Protein AF-A0A1J4X2V0-F1 (afdb_monomer_lite)

Sequence (328 aa):
MLAARTLMEQGVEVIGLSFKSYFFSTAKAKKAAEQLSIDLMEVDFSDEHLKMVKNPAHGYGKNMNPCIDCHAMMLKKAKEIMNNPPSPLCQGGSYDFVATGEVLGERPMSQNLEALKLVEKIAGLKGKLIRPLSAKLLDETDAEKSGKVNRDRLLDISGRSRARQLELVKKYGIKEYSSPAGGCLLTDPAFSEKLLKILEYWPRCQGNDIELLKNGRVFWLKNKKGEYILLVVGRDKKDNQNLEGLARSGDLMIELAEENGPTCLIRGMINHESRIMELEIPKELKMSELKLGDEKSHEEIINLALILTGYYAAKARGKKMKFNLLIK

Foldseek 3Di:
DLQQVLQVVVVDADAAEEEDELFFDCPVVVVVCVLVVHHYDYYYPHQVVVVCLLPPPVAADAQSHNPLSVLLVSLLVVVVCQQAPDPPNDPPRHHQAAEDCAAAAQDPPQRDPVNVVSSCVSSVRALRYANQAQRLVDDHHPCCVVVVGPNVSGHRGHHNDCVVVVVSCVVVVPDDDDDPPDGTLSNPNVLSVVVVVCCVQPVPDGSLNSQLSVFADWAWAAAPVRHIKIKGWGLDPVSQVSLVVSDDAQKKWKAFPPDHWIIMIIPDHRDDDWDKDKDFAALDDDPVVLVRHDHDHPVNVVNVNVNVGQVSVNVRHRHITMMTIDGD

Secondary str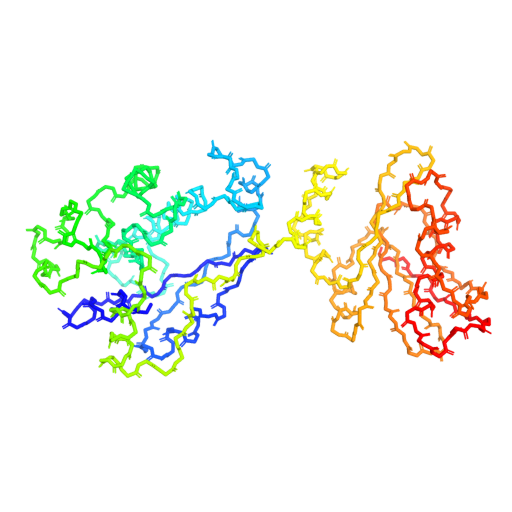ucture (DSSP, 8-state):
-HHHHHHHTTT----EEEEEBTTB-SHHHHHHHHHHT--EEEEE-HHHHHHHHHS-TT--SSTT--HHHHHHHHHHHHHHHHHSPPTTS-TTSS-S-EE----BTSSTTTSSHHHHHHHHHHHT-TTTEE-TTTGGGSPPPHHHHTTSS-GGGS---BSS--HHHHHHHHHTT-S----SS---GGG-HHHHHHHHHHHHH-TT--HHHHHHTTSSEEEEEEETTS-EEEEEE-SSHHHHHHHHHH--TT-EEEEESSS----EEEES------EEEEEEPPSS--GGGG-TTSEE-HHHHHHHHHHHHHHHSGGGTTSEEEEEEEE-

pLDDT: mean 94.01, std 6.5, range [55.44, 98.56]

Radius of gyration: 24.84 Å; chains: 1; bounding box: 56×38×67 Å

Structure (mmCIF, N/CA/C/O backbone):
data_AF-A0A1J4X2V0-F1
#
_entry.id   AF-A0A1J4X2V0-F1
#
loop_
_atom_site.group_PDB
_atom_site.id
_atom_site.type_symbol
_atom_site.label_atom_id
_atom_site.label_alt_id
_atom_site.label_comp_id
_atom_site.label_asym_id
_atom_site.label_entity_id
_atom_site.label_seq_id
_atom_site.pdbx_PDB_ins_code
_atom_site.Cartn_x
_atom_site.Cartn_y
_atom_site.Cartn_z
_atom_site.occupancy
_atom_site.B_iso_or_equiv
_atom_site.auth_seq_id
_atom_site.auth_comp_id
_atom_site.auth_asym_id
_atom_site.auth_atom_id
_atom_site.pdbx_PDB_model_num
ATOM 1 N N . MET A 1 1 ? -14.669 -3.677 10.504 1.00 91.19 1 MET A N 1
ATOM 2 C CA . MET A 1 1 ? -15.940 -4.434 10.564 1.00 91.19 1 MET A CA 1
ATOM 3 C C . MET A 1 1 ? -16.329 -4.861 11.967 1.00 91.19 1 MET A C 1
ATOM 5 O O . MET A 1 1 ? -17.318 -4.343 12.451 1.00 91.19 1 MET A O 1
ATOM 9 N N . LEU A 1 2 ? -15.585 -5.756 12.636 1.00 96.25 2 LEU A N 1
ATOM 10 C CA . LEU A 1 2 ? -15.987 -6.253 13.965 1.00 96.25 2 LEU A CA 1
ATOM 11 C C . LEU A 1 2 ? -16.144 -5.127 14.994 1.00 96.25 2 LEU A C 1
ATOM 13 O O . LEU A 1 2 ? -17.177 -5.049 15.639 1.00 96.25 2 LEU A O 1
ATOM 17 N N . ALA A 1 3 ? -15.173 -4.211 15.068 1.00 97.25 3 ALA A N 1
ATOM 18 C CA . ALA A 1 3 ? -15.268 -3.032 15.931 1.00 97.25 3 ALA A CA 1
ATOM 19 C C . ALA A 1 3 ? -16.495 -2.158 15.614 1.00 97.25 3 ALA A C 1
ATOM 21 O O . ALA A 1 3 ? -17.207 -1.767 16.530 1.00 97.25 3 ALA A O 1
ATOM 22 N N . ALA A 1 4 ? -16.775 -1.918 14.327 1.00 97.25 4 ALA A N 1
ATOM 23 C CA . ALA A 1 4 ? -17.959 -1.175 13.895 1.00 97.25 4 ALA A CA 1
ATOM 24 C C . ALA A 1 4 ? -19.252 -1.872 14.346 1.00 97.25 4 ALA A C 1
ATOM 26 O O . ALA A 1 4 ? -20.073 -1.244 14.996 1.00 97.25 4 ALA A O 1
ATOM 27 N N . ARG A 1 5 ? -19.399 -3.186 14.112 1.00 97.25 5 ARG A N 1
ATOM 28 C CA . ARG A 1 5 ? -20.569 -3.953 14.581 1.00 97.25 5 ARG A CA 1
ATOM 29 C C . ARG A 1 5 ? -20.729 -3.914 16.098 1.00 97.25 5 ARG A C 1
ATOM 31 O O . ARG A 1 5 ? -21.841 -3.713 16.564 1.00 97.25 5 ARG A O 1
ATOM 38 N N . THR A 1 6 ? -19.640 -4.059 16.854 1.00 97.81 6 THR A N 1
ATOM 39 C CA . THR A 1 6 ? -19.667 -3.973 18.323 1.00 97.81 6 THR A CA 1
ATOM 40 C C . THR A 1 6 ? -20.169 -2.611 18.819 1.00 97.81 6 THR A C 1
ATOM 42 O O . THR A 1 6 ? -20.833 -2.556 19.850 1.00 97.81 6 THR A O 1
ATOM 45 N N . LEU A 1 7 ? -19.881 -1.522 18.100 1.00 98.31 7 LEU A N 1
ATOM 46 C CA . LEU A 1 7 ? -20.408 -0.188 18.409 1.00 98.31 7 LEU A CA 1
ATOM 47 C C . LEU A 1 7 ? -21.868 -0.034 17.955 1.00 98.31 7 LEU A C 1
ATOM 49 O O . LEU A 1 7 ? -22.711 0.380 18.746 1.00 98.31 7 LEU A O 1
ATOM 53 N N . MET A 1 8 ? -22.193 -0.444 16.726 1.00 97.62 8 MET A N 1
ATOM 54 C CA . MET A 1 8 ? -23.550 -0.363 16.165 1.00 97.62 8 MET A CA 1
ATOM 55 C C . MET A 1 8 ? -24.579 -1.151 16.986 1.00 97.62 8 MET A C 1
ATOM 57 O O . MET A 1 8 ? -25.710 -0.703 17.134 1.00 97.62 8 MET A O 1
ATOM 61 N N . GLU A 1 9 ? -24.207 -2.299 17.572 1.00 96.44 9 GLU A N 1
ATOM 62 C CA . GLU A 1 9 ? -25.094 -3.047 18.483 1.00 96.44 9 GLU A CA 1
ATOM 63 C C . GLU A 1 9 ? -25.544 -2.206 19.690 1.00 96.44 9 GLU A C 1
ATOM 65 O O . GLU A 1 9 ? -26.572 -2.503 20.300 1.00 96.44 9 GLU A O 1
ATOM 70 N N . GLN A 1 10 ? -24.787 -1.169 20.051 1.00 96.75 10 GLN A N 1
ATOM 71 C CA . GLN A 1 10 ? -25.092 -0.261 21.154 1.00 96.75 10 GLN A CA 1
ATOM 72 C C . GLN A 1 10 ? -25.870 0.987 20.721 1.00 96.75 10 GLN A C 1
ATOM 74 O O . GLN A 1 10 ? -26.138 1.835 21.562 1.00 96.75 10 GLN A O 1
ATOM 79 N N . GLY A 1 11 ? -26.247 1.094 19.442 1.00 96.25 11 GLY A N 1
ATOM 80 C CA . GLY A 1 11 ? -26.914 2.277 18.892 1.00 96.25 11 GLY A CA 1
ATOM 81 C C . GLY A 1 11 ? -25.960 3.416 18.524 1.00 96.25 11 GLY A C 1
ATOM 82 O O . GLY A 1 11 ? -26.419 4.518 18.252 1.00 96.25 11 GLY A O 1
ATOM 83 N N . VAL A 1 12 ? -24.645 3.167 18.505 1.00 96.50 12 VAL A N 1
ATOM 84 C CA . VAL A 1 12 ? -23.656 4.145 18.034 1.00 96.50 12 VAL A CA 1
ATOM 85 C C . VAL A 1 12 ? -23.737 4.248 16.513 1.00 96.50 12 VAL A C 1
ATOM 87 O O . VAL A 1 12 ? -23.606 3.241 15.812 1.00 96.50 12 VAL A O 1
ATOM 90 N N . GLU A 1 13 ? -23.899 5.467 16.008 1.00 94.38 13 GLU A N 1
ATOM 91 C CA . GLU A 1 13 ? -23.777 5.769 14.585 1.00 94.38 13 GLU A CA 1
ATOM 92 C C . GLU A 1 13 ? -22.307 5.671 14.151 1.00 94.38 13 GLU A C 1
ATOM 94 O O . GLU A 1 13 ? -21.409 6.210 14.799 1.00 94.38 13 GLU A O 1
ATOM 99 N N . VAL A 1 14 ? -22.041 4.933 13.071 1.00 95.44 14 VAL A N 1
ATOM 100 C CA . VAL A 1 14 ? -20.676 4.643 12.620 1.00 95.44 14 VAL A CA 1
ATOM 101 C C . VAL A 1 14 ? -20.523 5.007 11.156 1.00 95.44 14 VAL A C 1
ATOM 103 O O . VAL A 1 14 ? -21.210 4.453 10.305 1.00 95.44 14 VAL A O 1
ATOM 106 N N . ILE A 1 15 ? -19.524 5.839 10.871 1.00 95.44 15 ILE A N 1
ATOM 107 C CA . ILE A 1 15 ? -19.033 6.104 9.519 1.00 95.44 15 ILE A CA 1
ATOM 108 C C . ILE A 1 15 ? -17.656 5.458 9.370 1.00 95.44 15 ILE A C 1
ATOM 110 O O . ILE A 1 15 ? -16.778 5.579 10.228 1.00 95.44 15 ILE A O 1
ATOM 114 N N . GLY A 1 16 ? -17.471 4.713 8.285 1.00 96.38 16 GLY A N 1
ATOM 115 C CA . GLY A 1 16 ? -16.194 4.118 7.935 1.00 96.38 16 GLY A CA 1
ATOM 116 C C . GLY A 1 16 ? -15.199 5.182 7.483 1.00 96.38 16 GLY A C 1
ATOM 117 O O . GLY A 1 16 ? -15.532 6.062 6.700 1.00 96.38 16 GLY A O 1
ATOM 118 N N . LEU A 1 17 ? -13.947 5.055 7.913 1.00 96.81 17 LEU A N 1
ATOM 119 C CA . LEU A 1 17 ? -12.824 5.833 7.393 1.00 96.81 17 LEU A CA 1
ATOM 120 C C . LEU A 1 17 ? -11.750 4.869 6.892 1.00 96.81 17 LEU A C 1
ATOM 122 O O . LEU A 1 17 ? -11.325 3.965 7.616 1.00 96.81 17 LEU A O 1
ATOM 126 N N . SER A 1 18 ? -11.310 5.044 5.650 1.00 96.31 18 SER A N 1
ATOM 127 C CA . SER A 1 18 ? -10.249 4.237 5.056 1.00 96.31 18 SER A CA 1
ATOM 128 C C . SER A 1 18 ? -9.258 5.094 4.287 1.00 96.31 18 SER A C 1
ATOM 130 O O . SER A 1 18 ? -9.619 6.089 3.665 1.00 96.31 18 SER A O 1
ATOM 132 N N . PHE A 1 19 ? -7.995 4.681 4.318 1.00 96.69 19 PHE A N 1
ATOM 133 C CA . PHE A 1 19 ? -6.901 5.396 3.682 1.00 96.69 19 PHE A CA 1
ATOM 134 C C . PHE A 1 19 ? -6.388 4.630 2.464 1.00 96.69 19 PHE A C 1
ATOM 136 O O . PHE A 1 19 ? -6.276 3.401 2.489 1.00 96.69 19 PHE A O 1
ATOM 143 N N . LYS A 1 20 ? -6.025 5.363 1.414 1.00 96.00 20 LYS A N 1
ATOM 144 C CA . LYS A 1 20 ? -5.362 4.851 0.211 1.00 96.00 20 LYS A CA 1
ATOM 145 C C . LYS A 1 20 ? -3.943 5.399 0.146 1.00 96.00 20 LYS A C 1
ATOM 147 O O . LYS A 1 20 ? -3.759 6.601 0.283 1.00 96.00 20 LYS A O 1
ATOM 152 N N . SER A 1 21 ? -2.964 4.533 -0.110 1.00 97.06 21 SER A N 1
ATOM 153 C CA . SER A 1 21 ? -1.582 4.928 -0.407 1.00 97.06 21 SER A CA 1
ATOM 154 C C . SER A 1 21 ? -1.062 4.242 -1.673 1.00 97.06 21 SER A C 1
ATOM 156 O O . SER A 1 21 ? -1.709 3.347 -2.224 1.00 97.06 21 SER A O 1
ATOM 158 N N . TYR A 1 22 ? 0.182 4.538 -2.060 1.00 96.50 22 TYR A N 1
ATOM 159 C CA . TYR A 1 22 ? 0.913 3.731 -3.040 1.00 96.50 22 TYR A CA 1
ATOM 160 C C . TYR A 1 22 ? 1.131 2.273 -2.599 1.00 96.50 22 TYR A C 1
ATOM 162 O O . TYR A 1 22 ? 1.573 1.466 -3.405 1.00 96.50 22 TYR A O 1
ATOM 170 N N . PHE A 1 23 ? 0.838 1.879 -1.358 1.00 96.31 23 PHE A N 1
ATOM 171 C CA . PHE A 1 23 ? 1.138 0.529 -0.865 1.00 96.31 23 PHE A CA 1
ATOM 172 C C . PHE A 1 23 ? -0.095 -0.291 -0.481 1.00 96.31 23 PHE A C 1
ATOM 174 O O . PHE A 1 23 ? 0.032 -1.493 -0.250 1.00 96.31 23 PHE A O 1
ATOM 181 N N . PHE A 1 24 ? -1.276 0.325 -0.409 1.00 93.94 24 PHE A N 1
ATOM 182 C CA . PHE A 1 24 ? -2.541 -0.344 -0.098 1.00 93.94 24 PHE A CA 1
ATOM 183 C C . PHE A 1 24 ? -3.737 0.474 -0.597 1.00 93.94 24 PHE A C 1
ATOM 185 O O . PHE A 1 24 ? -3.680 1.700 -0.670 1.00 93.94 24 PHE A O 1
ATOM 192 N N . SER A 1 25 ? -4.835 -0.216 -0.914 1.00 93.44 25 SER A N 1
ATOM 193 C CA . SER A 1 25 ? -6.079 0.389 -1.395 1.00 93.44 25 SER A CA 1
ATOM 194 C C . SER A 1 25 ? -7.232 0.228 -0.405 1.00 93.44 25 SER A C 1
ATOM 196 O O . SER A 1 25 ? -7.194 -0.579 0.525 1.00 93.44 25 SER A O 1
ATOM 198 N N . THR A 1 26 ? -8.303 0.965 -0.671 1.00 94.38 26 THR A N 1
ATOM 199 C CA . THR A 1 26 ? -9.561 0.990 0.085 1.00 94.38 26 THR A CA 1
ATOM 200 C C . THR A 1 26 ? -10.559 -0.083 -0.365 1.00 94.38 26 THR A C 1
ATOM 202 O O . THR A 1 26 ? -11.639 -0.194 0.206 1.00 94.38 26 THR A O 1
ATOM 205 N N . ALA A 1 27 ? -10.224 -0.926 -1.351 1.00 92.62 27 ALA A N 1
ATOM 206 C CA . ALA A 1 27 ? -11.162 -1.891 -1.940 1.00 92.62 27 ALA A CA 1
ATOM 207 C C . ALA A 1 27 ? -11.780 -2.854 -0.906 1.00 92.62 27 ALA A C 1
ATOM 209 O O . ALA A 1 27 ? -12.972 -3.147 -0.956 1.00 92.62 27 ALA A O 1
ATOM 210 N N . LYS A 1 28 ? -10.987 -3.312 0.075 1.00 91.19 28 LYS A N 1
ATOM 211 C CA . LYS A 1 28 ? -11.494 -4.141 1.185 1.00 91.19 28 LYS A CA 1
ATOM 212 C C . LYS A 1 28 ? -12.433 -3.357 2.108 1.00 91.19 28 LYS A C 1
ATOM 214 O O . LYS A 1 28 ? -13.378 -3.931 2.637 1.00 91.19 28 LYS A O 1
ATOM 219 N N . ALA A 1 29 ? -12.176 -2.063 2.304 1.00 93.00 29 ALA A N 1
ATOM 220 C CA . ALA A 1 29 ? -13.016 -1.202 3.127 1.00 93.00 29 ALA A CA 1
ATOM 221 C C . ALA A 1 29 ? -14.364 -0.905 2.457 1.00 93.00 29 ALA A C 1
ATOM 223 O O . ALA A 1 29 ? -15.367 -0.908 3.159 1.00 93.00 29 ALA A O 1
ATOM 224 N N . LYS A 1 30 ? -14.408 -0.750 1.124 1.00 94.56 30 LYS A N 1
ATOM 225 C CA . LYS A 1 30 ? -15.660 -0.593 0.354 1.00 94.56 30 LYS A CA 1
ATOM 226 C C . LYS A 1 30 ? -16.607 -1.763 0.567 1.00 94.56 30 LYS A C 1
ATOM 228 O O . LYS A 1 30 ? -17.697 -1.583 1.094 1.00 94.56 30 LYS A O 1
ATOM 233 N N . LYS A 1 31 ? -16.121 -2.977 0.297 1.00 93.62 31 LYS A N 1
ATOM 234 C CA . LYS A 1 31 ? -16.870 -4.219 0.539 1.00 93.62 31 LYS A CA 1
ATOM 235 C C . LYS A 1 31 ? -17.354 -4.336 1.985 1.00 93.62 31 LYS A C 1
ATOM 237 O O . LYS A 1 31 ? -18.479 -4.744 2.248 1.00 93.62 31 LYS A O 1
ATOM 242 N N . ALA A 1 32 ? -16.487 -3.976 2.932 1.00 93.81 32 ALA A N 1
ATOM 243 C CA . ALA A 1 32 ? -16.821 -3.983 4.347 1.00 93.81 32 ALA A CA 1
ATOM 244 C C . ALA A 1 32 ? -17.924 -2.973 4.698 1.00 93.81 32 ALA A C 1
ATOM 246 O O . ALA A 1 32 ? -18.800 -3.307 5.485 1.00 93.81 32 ALA A O 1
ATOM 247 N N . ALA A 1 33 ? -17.882 -1.761 4.147 1.00 95.12 33 ALA A N 1
ATOM 248 C CA . ALA A 1 33 ? -18.889 -0.733 4.383 1.00 95.12 33 ALA A CA 1
ATOM 249 C C . ALA A 1 33 ? -20.243 -1.119 3.772 1.00 95.12 33 ALA A C 1
ATOM 251 O O . ALA A 1 33 ? -21.253 -1.068 4.467 1.00 95.12 33 ALA A O 1
ATOM 252 N N . GLU A 1 34 ? -20.245 -1.634 2.538 1.00 95.25 34 GLU A N 1
ATOM 253 C CA . GLU A 1 34 ? -21.437 -2.162 1.859 1.00 95.25 34 GLU A CA 1
ATOM 254 C C . GLU A 1 34 ? -22.112 -3.268 2.681 1.00 95.25 34 GLU A C 1
ATOM 256 O O . GLU A 1 34 ? -23.311 -3.210 2.948 1.00 95.25 34 GLU A O 1
ATOM 261 N N . GLN A 1 35 ? -21.335 -4.249 3.159 1.00 94.69 35 GLN A N 1
ATOM 262 C CA . GLN A 1 35 ? -21.866 -5.360 3.955 1.00 94.69 35 GLN A CA 1
ATOM 263 C C . GLN A 1 35 ? -22.414 -4.916 5.322 1.00 94.69 35 GLN A C 1
ATOM 265 O O . GLN A 1 35 ? -23.222 -5.620 5.927 1.00 94.69 35 GLN A O 1
ATOM 270 N N . LEU A 1 36 ? -21.935 -3.787 5.842 1.00 95.12 36 LEU A N 1
ATOM 271 C CA . LEU A 1 36 ? -22.389 -3.209 7.104 1.00 95.12 36 LEU A CA 1
ATOM 272 C C . LEU A 1 36 ? -23.492 -2.167 6.923 1.00 95.12 36 LEU A C 1
ATOM 274 O O . LEU A 1 36 ? -24.068 -1.758 7.928 1.00 95.12 36 LEU A O 1
ATOM 278 N N . SER A 1 37 ? -23.770 -1.766 5.679 1.00 95.31 37 SER A N 1
ATOM 279 C CA . SER A 1 37 ? -24.671 -0.666 5.335 1.00 95.31 37 SER A CA 1
ATOM 280 C C . SER A 1 37 ? -24.316 0.626 6.080 1.00 95.31 37 SER A C 1
ATOM 282 O O . SER A 1 37 ? -25.178 1.257 6.683 1.00 95.31 37 SER A O 1
ATOM 284 N N . ILE A 1 38 ? -23.028 0.984 6.063 1.00 94.75 38 ILE A N 1
ATOM 285 C CA . ILE A 1 38 ? -22.512 2.244 6.618 1.00 94.75 38 ILE A CA 1
ATOM 286 C C . ILE A 1 38 ? -21.856 3.077 5.520 1.00 94.75 38 ILE A C 1
ATOM 288 O O . ILE A 1 38 ? -21.304 2.523 4.565 1.00 94.75 38 ILE A O 1
ATOM 292 N N . ASP A 1 39 ? -21.843 4.395 5.700 1.00 94.62 39 ASP A N 1
ATOM 293 C CA . ASP A 1 39 ? -21.080 5.288 4.834 1.00 94.62 39 ASP A CA 1
ATOM 294 C C . ASP A 1 39 ? -19.573 5.050 4.974 1.00 94.62 39 ASP A C 1
ATOM 296 O O . ASP A 1 39 ? -19.076 4.621 6.021 1.00 94.62 39 ASP A O 1
ATOM 300 N N . LEU A 1 40 ? -18.825 5.340 3.907 1.00 95.25 40 LEU A N 1
ATOM 301 C CA . LEU A 1 40 ? -17.373 5.207 3.872 1.00 95.25 40 LEU A CA 1
ATOM 302 C C . LEU A 1 40 ? -16.723 6.469 3.317 1.00 95.25 40 LEU A C 1
ATOM 304 O O . LEU A 1 40 ? -16.916 6.832 2.160 1.00 95.25 40 LEU A O 1
ATOM 308 N N . MET A 1 41 ? -15.859 7.066 4.125 1.00 95.00 41 MET A N 1
ATOM 309 C CA . MET A 1 41 ? -14.935 8.102 3.707 1.00 95.00 41 MET A CA 1
ATOM 310 C C . MET A 1 41 ? -13.604 7.484 3.282 1.00 95.00 41 MET A C 1
ATOM 312 O O . MET A 1 41 ? -12.972 6.733 4.031 1.00 95.00 41 MET A O 1
ATOM 316 N N . GLU A 1 42 ? -13.161 7.833 2.079 1.00 95.50 42 GLU A N 1
ATOM 317 C CA . GLU A 1 42 ? -11.867 7.436 1.537 1.00 95.50 42 GLU A CA 1
ATOM 318 C C . GLU A 1 42 ? -10.924 8.634 1.493 1.00 95.50 42 GLU A C 1
ATOM 320 O O . GLU A 1 42 ? -11.254 9.672 0.926 1.00 95.50 42 GLU A O 1
ATOM 325 N N . VAL A 1 43 ? -9.731 8.478 2.062 1.00 96.31 43 VAL A N 1
ATOM 326 C CA . VAL A 1 43 ? -8.714 9.530 2.098 1.00 96.31 43 VAL A CA 1
ATOM 327 C C . VAL A 1 43 ? -7.464 9.047 1.380 1.00 96.31 43 VAL A C 1
ATOM 329 O O . VAL A 1 43 ? -6.822 8.085 1.806 1.00 96.31 43 VAL A O 1
ATOM 332 N N . ASP A 1 44 ? -7.099 9.723 0.293 1.00 96.88 44 ASP A N 1
ATOM 333 C CA . ASP A 1 44 ? -5.800 9.520 -0.342 1.00 96.88 44 ASP A CA 1
ATOM 334 C C . ASP A 1 44 ? -4.736 10.325 0.416 1.00 96.88 44 ASP A C 1
ATOM 336 O O . ASP A 1 44 ? -4.840 11.539 0.575 1.00 96.88 44 ASP A O 1
ATOM 340 N N . PHE A 1 45 ? -3.721 9.630 0.919 1.00 97.56 45 PHE A N 1
ATOM 341 C CA . PHE A 1 45 ? -2.549 10.233 1.563 1.00 97.56 45 PHE A CA 1
ATOM 342 C C . PHE A 1 45 ? -1.240 9.694 0.982 1.00 97.56 45 PHE A C 1
ATOM 344 O O . PHE A 1 45 ? -0.223 9.648 1.673 1.00 97.56 45 PHE A O 1
ATOM 351 N N . SER A 1 46 ? -1.267 9.233 -0.272 1.00 97.75 46 SER A N 1
ATOM 352 C CA . SER A 1 46 ? -0.174 8.484 -0.899 1.00 97.75 46 SER A CA 1
ATOM 353 C C . SER A 1 46 ? 1.177 9.197 -0.818 1.00 97.75 46 SER A C 1
ATOM 355 O O . SER A 1 46 ? 2.165 8.572 -0.429 1.00 97.75 46 SER A O 1
ATOM 357 N N . ASP A 1 47 ? 1.223 10.497 -1.115 1.00 97.25 47 ASP A N 1
ATOM 358 C CA . ASP A 1 47 ? 2.470 11.271 -1.119 1.00 97.25 47 ASP A CA 1
ATOM 359 C C . ASP A 1 47 ? 3.024 11.523 0.280 1.00 97.25 47 ASP A C 1
ATOM 361 O O . ASP A 1 47 ? 4.221 11.360 0.522 1.00 97.25 47 ASP A O 1
ATOM 365 N N . GLU A 1 48 ? 2.165 11.901 1.224 1.00 97.69 48 GLU A N 1
ATOM 366 C CA . GLU A 1 48 ? 2.576 12.103 2.612 1.00 97.69 48 GLU A CA 1
ATOM 367 C C . GLU A 1 48 ? 3.043 10.781 3.235 1.00 97.69 48 GLU A C 1
ATOM 369 O O . GLU A 1 48 ? 4.082 10.728 3.896 1.00 97.69 48 GLU A O 1
ATOM 374 N N . HIS A 1 49 ? 2.315 9.695 2.965 1.00 98.12 49 HIS A N 1
ATOM 375 C CA . HIS A 1 49 ? 2.673 8.358 3.410 1.00 98.12 49 HIS A CA 1
ATOM 376 C C . HIS A 1 49 ? 3.996 7.896 2.785 1.00 98.12 49 HIS A C 1
ATOM 378 O O . HIS A 1 49 ? 4.823 7.332 3.492 1.00 98.12 49 HIS A O 1
ATOM 384 N N . LEU A 1 50 ? 4.255 8.164 1.497 1.00 98.00 50 LEU A N 1
ATOM 385 C CA . LEU A 1 50 ? 5.546 7.860 0.867 1.00 98.00 50 LEU A CA 1
ATOM 386 C C . LEU A 1 50 ? 6.696 8.618 1.531 1.00 98.00 50 LEU A C 1
ATOM 388 O O . LEU A 1 50 ? 7.737 8.022 1.790 1.00 98.00 50 LEU A O 1
ATOM 392 N N . LYS A 1 51 ? 6.514 9.908 1.838 1.00 97.38 51 LYS A N 1
ATOM 393 C CA . LYS A 1 51 ? 7.526 10.704 2.554 1.00 97.38 51 LYS A CA 1
ATOM 394 C C . LYS A 1 51 ? 7.860 10.088 3.912 1.00 97.38 51 LYS A C 1
ATOM 396 O O . LYS A 1 51 ? 9.036 9.949 4.228 1.00 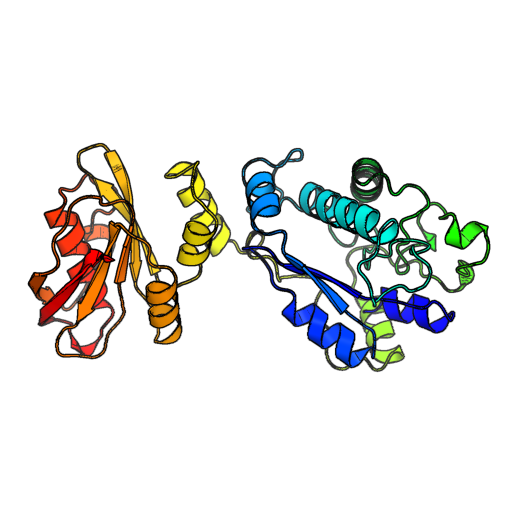97.38 51 LYS A O 1
ATOM 401 N N . MET A 1 52 ? 6.843 9.676 4.671 1.00 97.62 52 MET A N 1
ATOM 402 C CA . MET A 1 52 ? 7.034 8.985 5.949 1.00 97.62 52 MET A CA 1
ATOM 403 C C . MET A 1 52 ? 7.727 7.629 5.756 1.00 97.62 52 MET A C 1
ATOM 405 O O . MET A 1 52 ? 8.694 7.344 6.450 1.00 97.62 52 MET A O 1
ATOM 409 N N . VAL A 1 53 ? 7.308 6.827 4.770 1.00 97.44 53 VAL A N 1
ATOM 410 C CA . VAL A 1 53 ? 7.908 5.511 4.488 1.00 97.44 53 VAL A CA 1
ATOM 411 C C . VAL A 1 53 ? 9.385 5.617 4.139 1.00 97.44 53 VAL A C 1
ATOM 413 O O . VAL A 1 53 ? 10.119 4.702 4.466 1.00 97.44 53 VAL A O 1
ATOM 416 N N . LYS A 1 54 ? 9.840 6.698 3.499 1.00 96.62 54 LYS A N 1
ATOM 417 C CA . LYS A 1 54 ? 11.266 6.895 3.196 1.00 96.62 54 LYS A CA 1
ATOM 418 C C . LYS A 1 54 ? 12.125 7.126 4.439 1.00 96.62 54 LYS A C 1
ATOM 420 O O . LYS A 1 54 ? 13.319 6.846 4.399 1.00 96.62 54 LYS A O 1
ATOM 425 N N . ASN A 1 55 ? 11.541 7.678 5.500 1.00 95.62 55 ASN A N 1
ATOM 426 C CA . ASN A 1 55 ? 12.251 8.040 6.721 1.00 95.62 55 ASN A CA 1
ATOM 427 C C . ASN A 1 55 ? 11.321 7.945 7.950 1.00 95.62 55 ASN A C 1
ATOM 429 O O . ASN A 1 55 ? 10.895 8.979 8.476 1.00 95.62 55 ASN A O 1
ATOM 433 N N . PRO A 1 56 ? 10.951 6.726 8.383 1.00 96.62 56 PRO A N 1
ATOM 434 C CA . PRO A 1 56 ? 10.050 6.535 9.515 1.00 96.62 56 PRO A CA 1
ATOM 435 C C . PRO A 1 56 ? 10.754 6.863 10.834 1.00 96.62 56 PRO A C 1
ATOM 437 O O . PRO A 1 56 ? 11.889 6.443 11.063 1.00 96.62 56 PRO A O 1
ATOM 440 N N . ALA A 1 57 ? 10.069 7.568 11.738 1.00 96.94 57 ALA A N 1
ATOM 441 C CA . ALA A 1 57 ? 10.660 7.994 13.006 1.00 96.94 57 ALA A CA 1
ATOM 442 C C . ALA A 1 57 ? 10.959 6.818 13.952 1.00 96.94 57 ALA A C 1
ATOM 444 O O . ALA A 1 57 ? 11.871 6.911 14.770 1.00 96.94 57 ALA A O 1
ATOM 445 N N . HIS A 1 58 ? 10.222 5.710 13.829 1.00 96.25 58 HIS A N 1
ATOM 446 C CA . HIS A 1 58 ? 10.385 4.515 14.664 1.00 96.25 58 HIS A CA 1
ATOM 447 C C . HIS A 1 58 ? 11.047 3.349 13.913 1.00 96.25 58 HIS A C 1
ATOM 449 O O . HIS A 1 58 ? 11.035 2.213 14.392 1.00 96.25 58 HIS A O 1
ATOM 455 N N . GLY A 1 59 ? 11.634 3.619 12.741 1.00 95.31 59 GLY A N 1
ATOM 456 C CA . GLY A 1 59 ? 12.295 2.617 11.911 1.00 95.31 59 GLY A CA 1
ATOM 457 C C . GLY A 1 59 ? 11.333 1.633 11.236 1.00 95.31 59 GLY A C 1
ATOM 458 O O . GLY A 1 59 ? 10.111 1.797 11.229 1.00 95.31 59 GLY A O 1
ATOM 459 N N . TYR A 1 60 ? 11.909 0.587 10.645 1.00 95.44 60 TYR A N 1
ATOM 460 C CA . TYR A 1 60 ? 11.157 -0.500 10.022 1.00 95.44 60 TYR A CA 1
ATOM 461 C C . TYR A 1 60 ? 11.119 -1.727 10.938 1.00 95.44 60 TYR A C 1
ATOM 463 O O . TYR A 1 60 ? 12.096 -2.062 11.605 1.00 95.44 60 TYR A O 1
ATOM 471 N N . GLY A 1 61 ? 9.988 -2.428 10.941 1.00 91.88 61 GLY A N 1
ATOM 472 C CA . GLY A 1 61 ? 9.876 -3.785 11.462 1.00 91.88 61 GLY A CA 1
ATOM 473 C C . GLY A 1 61 ? 10.351 -4.806 10.430 1.00 91.88 61 GLY A C 1
ATOM 474 O O . GLY A 1 61 ? 11.337 -4.609 9.731 1.00 91.88 61 GLY A O 1
ATOM 475 N N . LYS A 1 62 ? 9.622 -5.920 10.290 1.00 90.88 62 LYS A N 1
ATOM 476 C CA . LYS A 1 62 ? 9.911 -6.891 9.224 1.00 90.88 62 LYS A CA 1
ATOM 477 C C . LYS A 1 62 ? 9.716 -6.245 7.844 1.00 90.88 62 LYS A C 1
ATOM 479 O O . LYS A 1 62 ? 8.655 -5.672 7.591 1.00 90.88 62 LYS A O 1
ATOM 484 N N . ASN A 1 63 ? 10.686 -6.437 6.950 1.00 94.12 63 ASN A N 1
ATOM 485 C CA . ASN A 1 63 ? 10.733 -5.838 5.613 1.00 94.12 63 ASN A CA 1
ATOM 486 C C . ASN A 1 63 ? 10.753 -4.300 5.700 1.00 94.12 63 ASN A C 1
ATOM 488 O O . ASN A 1 63 ? 11.529 -3.755 6.474 1.00 94.12 63 ASN A O 1
ATOM 492 N N . MET A 1 64 ? 9.908 -3.593 4.946 1.00 95.06 64 MET A N 1
ATOM 493 C CA . MET A 1 64 ? 9.807 -2.130 5.012 1.00 95.06 64 MET A CA 1
ATOM 494 C C . MET A 1 64 ? 8.610 -1.652 5.838 1.00 95.06 64 MET A C 1
ATOM 496 O O . MET A 1 64 ? 8.074 -0.579 5.589 1.00 95.06 64 MET A O 1
ATOM 500 N N . ASN A 1 65 ? 8.145 -2.454 6.797 1.00 94.00 65 ASN A N 1
ATOM 501 C CA . ASN A 1 65 ? 6.944 -2.158 7.569 1.00 94.00 65 ASN A CA 1
ATOM 502 C C . ASN A 1 65 ? 7.162 -1.031 8.610 1.00 94.00 65 ASN A C 1
ATOM 504 O O . ASN A 1 65 ? 7.796 -1.310 9.625 1.00 94.00 65 ASN A O 1
ATOM 508 N N . PRO A 1 66 ? 6.566 0.170 8.471 1.00 96.31 66 PRO A N 1
ATOM 509 C CA . PRO A 1 66 ? 6.677 1.267 9.431 1.00 96.31 66 PRO A CA 1
ATOM 510 C C . PRO A 1 66 ? 5.378 1.419 10.251 1.00 96.31 66 PRO A C 1
ATOM 512 O O . PRO A 1 66 ? 4.870 2.519 10.449 1.00 96.31 66 PRO A O 1
ATOM 515 N N . CYS A 1 67 ? 4.765 0.306 10.685 1.00 94.94 67 CYS A N 1
ATOM 516 C CA . CYS A 1 67 ? 3.389 0.291 11.207 1.00 94.94 67 CYS A CA 1
ATOM 517 C C . CYS A 1 67 ? 3.102 1.299 12.337 1.00 94.94 67 CYS A C 1
ATOM 519 O O . CYS A 1 67 ? 1.981 1.799 12.394 1.00 94.94 67 CYS A O 1
ATOM 521 N N . ILE A 1 68 ? 4.058 1.585 13.230 1.00 97.00 68 ILE A N 1
ATOM 522 C CA . ILE A 1 68 ? 3.867 2.570 14.313 1.00 97.00 68 ILE A CA 1
ATOM 523 C C . ILE A 1 68 ? 3.602 3.954 13.709 1.00 97.00 68 ILE A C 1
ATOM 525 O O . ILE A 1 68 ? 2.578 4.572 14.002 1.00 97.00 68 ILE A O 1
ATOM 529 N N . ASP A 1 69 ? 4.471 4.396 12.799 1.00 98.00 69 ASP A N 1
ATOM 530 C CA . ASP A 1 69 ? 4.346 5.679 12.110 1.00 98.00 69 ASP A CA 1
ATOM 531 C C . ASP A 1 69 ? 3.120 5.716 11.187 1.00 98.00 69 ASP A C 1
ATOM 533 O O . ASP A 1 69 ? 2.374 6.696 11.194 1.00 98.00 69 ASP A O 1
ATOM 537 N N . CYS A 1 70 ? 2.835 4.626 10.459 1.00 96.88 70 CYS A N 1
ATOM 538 C CA . CYS A 1 70 ? 1.618 4.503 9.650 1.00 96.88 70 CYS A CA 1
ATOM 539 C C . CYS A 1 70 ? 0.353 4.711 10.494 1.00 96.88 70 CYS A C 1
ATOM 541 O O . CYS A 1 70 ? -0.532 5.476 10.111 1.00 96.88 70 CYS A O 1
ATOM 543 N N . HIS A 1 71 ? 0.241 4.010 11.628 1.00 97.25 71 HIS A N 1
ATOM 544 C CA . HIS A 1 71 ? -0.941 4.074 12.488 1.00 97.25 71 HIS A CA 1
ATOM 545 C C . HIS A 1 71 ? -1.079 5.459 13.120 1.00 97.25 71 HIS A C 1
ATOM 547 O O . HIS A 1 71 ? -2.171 6.025 13.102 1.00 97.25 71 HIS A O 1
ATOM 553 N N . ALA A 1 72 ? 0.021 6.035 13.609 1.00 98.19 72 ALA A N 1
ATOM 554 C CA . ALA A 1 72 ? 0.029 7.384 14.163 1.00 98.19 72 ALA A CA 1
ATOM 555 C C . ALA A 1 72 ? -0.411 8.433 13.128 1.00 98.19 72 ALA A C 1
ATOM 557 O O . ALA A 1 72 ? -1.242 9.288 13.430 1.00 98.19 72 ALA A O 1
ATOM 558 N N . MET A 1 73 ? 0.080 8.332 11.890 1.00 98.12 73 MET A N 1
ATOM 559 C CA . MET A 1 73 ? -0.290 9.226 10.793 1.00 98.12 73 MET A CA 1
ATOM 560 C C . MET A 1 73 ? -1.773 9.114 10.416 1.00 98.12 73 MET A C 1
ATOM 562 O O . MET A 1 73 ? -2.457 10.131 10.306 1.00 98.12 73 MET A O 1
ATOM 566 N N . MET A 1 74 ? -2.285 7.888 10.255 1.00 98.12 74 MET A N 1
ATOM 567 C CA . MET A 1 74 ? -3.704 7.648 9.961 1.00 98.12 74 MET A CA 1
ATOM 568 C C . MET A 1 74 ? -4.605 8.183 11.076 1.00 98.12 74 MET A C 1
ATOM 570 O O . MET A 1 74 ? -5.610 8.833 10.804 1.00 98.12 74 MET A O 1
ATOM 574 N N . LEU A 1 75 ? -4.232 7.964 12.337 1.00 98.56 75 LEU A N 1
ATOM 575 C CA . LEU A 1 75 ? -4.999 8.441 13.484 1.00 98.56 75 LEU A CA 1
ATOM 576 C C . LEU A 1 75 ? -4.944 9.962 13.649 1.00 98.56 75 LEU A C 1
ATOM 578 O O . LEU A 1 75 ? -5.944 10.564 14.030 1.00 98.56 75 LEU A O 1
ATOM 582 N N . LYS A 1 76 ? -3.824 10.604 13.303 1.00 98.19 76 LYS A N 1
ATOM 583 C CA . LYS A 1 76 ? -3.740 12.067 13.260 1.00 98.19 76 LYS A CA 1
ATOM 584 C C . LYS A 1 76 ? -4.719 12.649 12.233 1.00 98.19 76 LYS A C 1
ATOM 586 O O . LYS A 1 76 ? -5.484 13.544 12.579 1.00 98.19 76 LYS A O 1
ATOM 591 N N . LYS A 1 77 ? -4.781 12.083 11.022 1.00 97.75 77 LYS A N 1
ATOM 592 C CA . LYS A 1 77 ? -5.798 12.469 10.025 1.00 97.75 77 LYS A CA 1
ATOM 593 C C . LYS A 1 77 ? -7.219 12.153 10.491 1.00 97.75 77 LYS A C 1
ATOM 595 O O . LYS A 1 77 ? -8.121 12.958 10.293 1.00 97.75 77 LYS A O 1
ATOM 600 N N . ALA A 1 78 ? -7.428 11.013 11.152 1.00 97.81 78 ALA A N 1
ATOM 601 C CA . ALA A 1 78 ? -8.730 10.671 11.719 1.00 97.81 78 ALA A CA 1
ATOM 602 C C . ALA A 1 78 ? -9.182 11.701 12.763 1.00 97.81 78 ALA A C 1
ATOM 604 O O . ALA A 1 78 ? -10.351 12.054 12.780 1.00 97.81 78 ALA A O 1
ATOM 605 N N . LYS A 1 79 ? -8.268 12.235 13.584 1.00 97.44 79 LYS A N 1
ATOM 606 C CA . LYS A 1 79 ? -8.553 13.334 14.517 1.00 97.44 79 LYS A CA 1
ATOM 607 C C . LYS A 1 79 ? -8.931 14.631 13.798 1.00 97.44 79 LYS A C 1
ATOM 609 O O . LYS A 1 79 ? -9.851 15.319 14.229 1.00 97.44 79 LYS A O 1
ATOM 614 N N . GLU A 1 80 ? -8.221 14.982 12.728 1.00 95.81 80 GLU A N 1
ATOM 615 C CA . GLU A 1 80 ? -8.533 16.169 11.919 1.00 95.81 80 GLU A CA 1
ATOM 616 C C . GLU A 1 80 ? -9.954 16.076 11.343 1.00 95.81 80 GLU A C 1
ATOM 618 O O . GLU A 1 80 ? -10.733 17.015 11.491 1.00 95.81 80 GLU A O 1
ATOM 623 N N . ILE A 1 81 ? -10.314 14.911 10.796 1.00 95.38 81 ILE A N 1
ATOM 624 C CA . ILE A 1 81 ? -11.655 14.605 10.275 1.00 95.38 81 ILE A CA 1
ATOM 625 C C . ILE A 1 81 ? -12.696 14.528 11.396 1.00 95.38 81 ILE A C 1
ATOM 627 O O . ILE A 1 81 ? -13.818 14.984 11.214 1.00 95.38 81 ILE A O 1
ATOM 631 N N . MET A 1 82 ? -12.335 13.976 12.559 1.00 95.31 82 MET A N 1
ATOM 632 C CA . MET A 1 82 ? -13.196 13.926 13.744 1.00 95.31 82 MET A CA 1
ATOM 633 C C . MET A 1 82 ? -13.666 15.334 14.127 1.00 95.31 82 MET A C 1
ATOM 635 O O . MET A 1 82 ? -14.847 15.545 14.380 1.00 95.31 82 MET A O 1
ATOM 639 N N . ASN A 1 83 ? -12.740 16.295 14.129 1.00 94.00 83 ASN A N 1
ATOM 640 C CA . ASN A 1 83 ? -13.010 17.677 14.513 1.00 94.00 83 ASN A CA 1
ATOM 641 C C . ASN A 1 83 ? -13.655 18.507 13.397 1.00 94.00 83 ASN A C 1
ATOM 643 O O . ASN A 1 83 ? -14.408 19.421 13.702 1.00 94.00 83 ASN A O 1
ATOM 647 N N . ASN A 1 84 ? -13.321 18.231 12.132 1.00 91.38 84 ASN A N 1
ATOM 648 C CA . ASN A 1 84 ? -13.788 18.987 10.968 1.00 91.38 84 ASN A CA 1
ATOM 649 C C . ASN A 1 84 ? -14.194 18.023 9.840 1.00 91.38 84 ASN A C 1
ATOM 651 O O . ASN A 1 84 ? -13.456 17.848 8.863 1.00 91.38 84 ASN A O 1
ATOM 655 N N . PRO A 1 85 ? -15.338 17.345 9.980 1.00 88.19 85 PRO A N 1
ATOM 656 C CA . PRO A 1 85 ? -15.782 16.356 9.019 1.00 88.19 85 PRO A CA 1
ATOM 657 C C . PRO A 1 85 ? -16.222 17.017 7.704 1.00 88.19 85 PRO A C 1
ATOM 659 O O . PRO A 1 85 ? -16.899 18.046 7.727 1.00 88.19 85 PRO A O 1
ATOM 662 N N . PRO A 1 86 ? -15.887 16.438 6.539 1.00 83.19 86 PRO A N 1
ATOM 663 C CA . PRO A 1 86 ? -16.400 16.924 5.268 1.00 83.19 86 PRO A CA 1
ATOM 664 C C . PRO A 1 86 ? -17.918 16.708 5.176 1.00 83.19 86 PRO A C 1
ATOM 666 O O . PRO A 1 86 ? -18.440 15.627 5.459 1.00 83.19 86 PRO A O 1
ATOM 669 N N . SER A 1 87 ? -18.623 17.749 4.739 1.00 73.25 87 SER A N 1
ATOM 670 C CA . SER A 1 87 ? -20.042 17.682 4.374 1.00 73.25 87 SER A CA 1
ATOM 671 C C . SER A 1 87 ? -20.238 16.765 3.151 1.00 73.25 87 SER A C 1
ATOM 673 O O . SER A 1 87 ? -19.374 16.769 2.269 1.00 73.25 87 SER A O 1
ATOM 675 N N . PRO A 1 88 ? -21.332 15.979 3.054 1.00 76.56 88 PRO A N 1
ATOM 676 C CA . PRO A 1 88 ? -22.518 15.959 3.924 1.00 76.56 88 PRO A CA 1
ATOM 677 C C . PRO A 1 88 ? -22.504 14.882 5.024 1.00 76.56 88 PRO A C 1
ATOM 679 O O . PRO A 1 88 ? -23.520 14.686 5.683 1.00 76.56 88 PRO A O 1
ATOM 682 N N . LEU A 1 89 ? -21.386 14.176 5.233 1.00 75.19 89 LEU A N 1
ATOM 683 C CA . LEU A 1 89 ? -21.345 12.971 6.078 1.00 75.19 89 LEU A CA 1
ATOM 684 C C . LEU A 1 89 ? -21.594 13.238 7.571 1.00 75.19 89 LEU A C 1
ATOM 686 O O . LEU A 1 89 ? -21.991 12.335 8.293 1.00 75.19 89 LEU A O 1
ATOM 690 N N . CYS A 1 90 ? -21.381 14.465 8.046 1.00 73.12 90 CYS A N 1
ATOM 691 C CA . CYS A 1 90 ? -21.695 14.844 9.418 1.00 73.12 90 CYS A CA 1
ATOM 692 C C . CYS A 1 90 ? -22.389 16.208 9.440 1.00 73.12 90 CYS A C 1
ATOM 694 O O . CYS A 1 90 ? -21.766 17.239 9.187 1.00 73.12 90 CYS A O 1
ATOM 696 N N . GLN A 1 91 ? -23.683 16.215 9.760 1.00 65.75 91 GLN A N 1
ATOM 697 C CA . GLN A 1 91 ? -24.475 17.446 9.868 1.00 65.75 91 GLN A CA 1
ATOM 698 C C . GLN A 1 91 ? -24.213 18.203 11.183 1.00 65.75 91 GLN A C 1
ATOM 700 O O . GLN A 1 91 ? -24.407 19.413 11.245 1.00 65.75 91 GLN A O 1
ATOM 705 N N . GLY A 1 92 ? -23.744 17.504 12.225 1.00 66.75 92 GLY A N 1
ATOM 706 C CA . GLY A 1 92 ? -23.488 18.056 13.563 1.00 66.75 92 GLY A CA 1
ATOM 707 C C . GLY A 1 92 ? -22.138 18.765 13.733 1.00 66.75 92 GLY A C 1
ATOM 708 O O . GLY A 1 92 ? -21.819 19.209 14.833 1.00 66.75 92 GLY A O 1
ATOM 709 N N . GLY A 1 93 ? -21.327 18.857 12.675 1.00 75.06 93 GLY A N 1
ATOM 710 C CA . GLY A 1 93 ? -20.059 19.594 12.668 1.00 75.06 93 GLY A CA 1
ATOM 711 C C . GLY A 1 93 ? -18.858 18.896 13.322 1.00 75.06 93 GLY A C 1
ATOM 712 O O . GLY A 1 93 ? -17.744 19.363 13.121 1.00 75.06 93 GLY A O 1
ATOM 713 N N . SER A 1 94 ? -19.029 17.788 14.059 1.00 86.69 94 SER A N 1
ATOM 714 C CA . SER A 1 94 ? -17.924 16.955 14.579 1.00 86.69 94 SER A CA 1
ATOM 715 C C . SER A 1 94 ? -18.388 15.546 14.976 1.00 86.69 94 SER A C 1
ATOM 717 O O . SER A 1 94 ? -19.577 15.315 15.189 1.00 86.69 94 SER A O 1
ATOM 719 N N . TYR A 1 95 ? -17.443 14.610 15.093 1.00 94.31 95 TYR A N 1
ATOM 720 C CA . TYR A 1 95 ? -17.658 13.264 15.630 1.00 94.31 95 TYR A CA 1
ATOM 721 C C . TYR A 1 95 ? -17.187 13.168 17.093 1.00 94.31 95 TYR A C 1
ATOM 723 O O . TYR A 1 95 ? -16.226 13.825 17.491 1.00 94.31 95 TYR A O 1
ATOM 731 N N . ASP A 1 96 ? -17.810 12.298 17.894 1.00 94.75 96 ASP A N 1
ATOM 732 C CA . ASP A 1 96 ? -17.501 12.169 19.328 1.00 94.75 96 ASP A CA 1
ATOM 733 C C . ASP A 1 96 ? -16.138 11.524 19.639 1.00 94.75 96 ASP A C 1
ATOM 735 O O . ASP A 1 96 ? -15.495 11.863 20.641 1.00 94.75 96 ASP A O 1
ATOM 739 N N . PHE A 1 97 ? -15.724 10.546 18.829 1.00 97.25 97 PHE A N 1
ATOM 740 C CA . PHE A 1 97 ? -14.502 9.767 19.024 1.00 97.25 97 PHE A CA 1
ATOM 741 C C . PHE A 1 97 ? -14.059 9.058 17.736 1.00 97.25 97 PHE A C 1
ATOM 743 O O . PHE A 1 97 ? -14.828 8.881 16.793 1.00 97.25 97 PHE A O 1
ATOM 750 N N . VAL A 1 98 ? -12.811 8.589 17.727 1.00 98.31 98 VAL A N 1
ATOM 751 C CA . VAL A 1 98 ? -12.252 7.692 16.708 1.00 98.31 98 VAL A CA 1
ATOM 752 C C . VAL A 1 98 ? -12.283 6.258 17.232 1.00 98.31 98 VAL A C 1
ATOM 754 O O . VAL A 1 98 ? -11.974 6.015 18.396 1.00 98.31 98 VAL A O 1
ATOM 757 N N . ALA A 1 99 ? -12.601 5.289 16.372 1.00 98.44 99 ALA A N 1
ATOM 758 C CA . ALA A 1 99 ? -12.552 3.870 16.712 1.00 98.44 99 ALA A CA 1
ATOM 759 C C . ALA A 1 99 ? -11.600 3.090 15.797 1.00 98.44 99 ALA A C 1
ATOM 761 O O . ALA A 1 99 ? -11.616 3.271 14.579 1.00 98.44 99 ALA A O 1
ATOM 762 N N . THR A 1 100 ? -10.820 2.159 16.357 1.00 97.94 100 THR A N 1
ATOM 763 C CA . THR A 1 100 ? -10.031 1.195 15.567 1.00 97.94 100 THR A CA 1
ATOM 764 C C . THR A 1 100 ? -10.414 -0.246 15.876 1.00 97.94 100 THR A C 1
ATOM 766 O O . THR A 1 100 ? -10.951 -0.579 16.930 1.00 97.94 100 THR A O 1
ATOM 769 N N . GLY A 1 101 ? -10.124 -1.140 14.929 1.00 95.88 101 GLY A N 1
ATOM 770 C CA . GLY A 1 101 ? -10.230 -2.587 15.126 1.00 95.88 101 GLY A CA 1
ATOM 771 C C . GLY A 1 101 ? -8.978 -3.222 15.728 1.00 95.88 101 GLY A C 1
ATOM 772 O O . GLY A 1 101 ? -8.773 -4.414 15.521 1.00 95.88 101 GLY A O 1
ATOM 773 N N . GLU A 1 102 ? -8.111 -2.444 16.379 1.00 96.56 102 GLU A N 1
ATOM 774 C CA . GLU A 1 102 ? -6.879 -2.964 16.970 1.00 96.56 102 GLU A CA 1
ATOM 775 C C . GLU A 1 102 ? -7.181 -3.865 18.173 1.00 96.56 102 GLU A C 1
ATOM 777 O O . GLU A 1 102 ? -8.061 -3.564 18.977 1.00 96.56 102 GLU A O 1
ATOM 782 N N . VAL A 1 103 ? -6.437 -4.967 18.284 1.00 97.31 103 VAL A N 1
ATOM 783 C CA . VAL A 1 103 ? -6.538 -5.944 19.373 1.00 97.31 103 VAL A CA 1
ATOM 784 C C . VAL A 1 103 ? -5.210 -5.972 20.121 1.00 97.31 103 VAL A C 1
ATOM 786 O O . VAL A 1 103 ? -4.157 -6.161 19.510 1.00 97.31 103 VAL A O 1
ATOM 789 N N . LEU A 1 104 ? -5.250 -5.798 21.443 1.00 98.06 104 LEU A N 1
ATOM 790 C CA . LEU A 1 104 ? -4.057 -5.800 22.291 1.00 98.06 104 LEU A CA 1
ATOM 791 C C . LEU A 1 104 ? -3.260 -7.107 22.133 1.00 98.06 104 LEU A C 1
ATOM 793 O O . LEU A 1 104 ? -3.768 -8.199 22.360 1.00 98.06 104 LEU A O 1
ATOM 797 N N . GLY A 1 105 ? -1.989 -7.003 21.760 1.00 96.44 105 GLY A N 1
ATOM 798 C CA . GLY A 1 105 ? -1.071 -8.128 21.585 1.00 96.44 105 GLY A CA 1
ATOM 799 C C . GLY A 1 105 ? -1.271 -8.946 20.303 1.00 96.44 105 GLY A C 1
ATOM 800 O O . GLY A 1 105 ? -0.602 -9.967 20.137 1.00 96.44 105 GLY A O 1
ATOM 801 N N . GLU A 1 106 ? -2.151 -8.534 19.384 1.00 95.12 106 GLU A N 1
ATOM 802 C CA . GLU A 1 106 ? -2.386 -9.283 18.139 1.00 95.12 106 GLU A CA 1
ATOM 803 C C . GLU A 1 106 ? -1.222 -9.143 17.143 1.00 95.12 106 GLU A C 1
ATOM 805 O O . GLU A 1 106 ? -0.860 -10.109 16.459 1.00 95.12 106 GLU A O 1
ATOM 810 N N . ARG A 1 107 ? -0.575 -7.971 17.104 1.00 91.38 107 ARG A N 1
ATOM 811 C CA . ARG A 1 107 ? 0.623 -7.700 16.292 1.00 91.38 107 ARG A CA 1
ATOM 812 C C . ARG A 1 107 ? 1.811 -7.282 17.159 1.00 91.38 107 ARG A C 1
ATOM 814 O O . ARG A 1 107 ? 1.704 -6.270 17.853 1.00 91.38 107 ARG A O 1
ATOM 821 N N . PRO A 1 108 ? 2.968 -7.967 17.045 1.00 90.50 108 PRO A N 1
ATOM 822 C CA . PRO A 1 108 ? 4.138 -7.677 17.875 1.00 90.50 108 PRO A CA 1
ATOM 823 C C . PRO A 1 108 ? 4.634 -6.229 17.788 1.00 90.50 108 PRO A C 1
ATOM 825 O O . PRO A 1 108 ? 4.933 -5.632 18.814 1.00 90.50 108 PRO A O 1
ATOM 828 N N . MET A 1 109 ? 4.689 -5.654 16.580 1.00 91.25 109 MET A N 1
ATOM 829 C CA . MET A 1 109 ? 5.261 -4.317 16.365 1.00 91.25 109 MET A CA 1
ATOM 830 C C . MET A 1 109 ? 4.319 -3.183 16.782 1.00 91.25 109 MET A C 1
ATOM 832 O O . MET A 1 109 ? 4.759 -2.212 17.380 1.00 91.25 109 MET A O 1
ATOM 836 N N . SER A 1 110 ? 3.036 -3.276 16.429 1.00 93.06 110 SER A N 1
ATOM 837 C CA . SER A 1 110 ? 2.137 -2.113 16.433 1.00 93.06 110 SER A CA 1
ATOM 838 C C . SER A 1 110 ? 0.968 -2.209 17.402 1.00 93.06 110 SER A C 1
ATOM 840 O O . SER A 1 110 ? 0.240 -1.238 17.556 1.00 93.06 110 SER A O 1
ATOM 842 N N . GLN A 1 111 ? 0.748 -3.371 18.021 1.00 96.06 111 GLN A N 1
ATOM 843 C CA . GLN A 1 111 ? -0.405 -3.601 18.895 1.00 96.06 111 GLN A CA 1
ATOM 844 C C . GLN A 1 111 ? -0.015 -4.152 20.270 1.00 96.06 111 GLN A C 1
ATOM 846 O O . GLN A 1 111 ? -0.880 -4.615 21.005 1.00 96.06 111 GLN A O 1
ATOM 851 N N . ASN A 1 112 ? 1.261 -4.098 20.655 1.00 96.94 112 ASN A N 1
ATOM 852 C CA . ASN A 1 112 ? 1.628 -4.237 22.066 1.00 96.94 112 ASN A CA 1
ATOM 853 C C . ASN A 1 112 ? 1.189 -2.981 22.857 1.00 96.94 112 ASN A C 1
ATOM 855 O O . ASN A 1 112 ? 0.892 -1.943 22.263 1.00 96.94 112 ASN A O 1
ATOM 859 N N . LEU A 1 113 ? 1.122 -3.074 24.189 1.00 97.56 113 LEU A N 1
ATOM 860 C CA . LEU A 1 113 ? 0.584 -1.998 25.032 1.00 97.56 113 LEU A CA 1
ATOM 861 C C . LEU A 1 113 ? 1.330 -0.667 24.847 1.00 97.56 113 LEU A C 1
ATOM 863 O O . LEU A 1 113 ? 0.699 0.385 24.755 1.00 97.56 113 LEU A O 1
ATOM 867 N N . GLU A 1 114 ? 2.659 -0.713 24.769 1.00 97.56 114 GLU A N 1
ATOM 868 C CA . GLU A 1 114 ? 3.505 0.472 24.606 1.00 97.56 114 GLU A CA 1
ATOM 869 C C . GLU A 1 114 ? 3.268 1.137 23.250 1.00 97.56 114 GLU A C 1
ATOM 871 O O . GLU A 1 114 ? 3.054 2.346 23.190 1.00 97.56 114 GLU A O 1
ATOM 876 N N . ALA A 1 115 ? 3.210 0.348 22.175 1.00 97.50 115 ALA A N 1
ATOM 877 C CA . ALA A 1 115 ? 2.925 0.832 20.830 1.00 97.50 115 ALA A CA 1
ATOM 878 C C . ALA A 1 115 ? 1.532 1.472 20.739 1.00 97.50 115 ALA A C 1
ATOM 880 O O . ALA A 1 115 ? 1.404 2.559 20.180 1.00 97.50 115 ALA A O 1
ATOM 881 N N . LEU A 1 116 ? 0.497 0.859 21.331 1.00 98.06 116 LEU A N 1
ATOM 882 C CA . LEU A 1 116 ? -0.857 1.429 21.335 1.00 98.06 116 LEU A CA 1
ATOM 883 C C . LEU A 1 116 ? -0.910 2.782 22.062 1.00 98.06 116 LEU A C 1
ATOM 885 O O . LEU A 1 116 ? -1.537 3.717 21.553 1.00 98.06 116 LEU A O 1
ATOM 889 N N . LYS A 1 117 ? -0.232 2.898 23.214 1.00 97.69 117 LYS A N 1
ATOM 890 C CA . LYS A 1 117 ? -0.126 4.150 23.983 1.00 97.69 117 LYS A CA 1
ATOM 891 C C . LYS A 1 117 ? 0.690 5.210 23.242 1.00 97.69 117 LYS A C 1
ATOM 893 O O . LYS A 1 117 ? 0.313 6.380 23.221 1.00 97.69 117 LYS A O 1
ATOM 898 N N . LEU A 1 118 ? 1.796 4.812 22.617 1.00 98.00 118 LEU A N 1
ATOM 899 C CA . LEU A 1 118 ? 2.662 5.699 21.845 1.00 98.00 118 LEU A CA 1
ATOM 900 C C . LEU A 1 118 ? 1.926 6.277 20.633 1.00 98.00 118 LEU A C 1
ATOM 902 O O . LEU A 1 118 ? 1.900 7.491 20.453 1.00 98.00 118 LEU A O 1
ATOM 906 N N . VAL A 1 119 ? 1.281 5.420 19.842 1.00 98.00 119 VAL A N 1
ATOM 907 C CA . VAL A 1 119 ? 0.495 5.813 18.668 1.00 98.00 119 VAL A CA 1
ATOM 908 C C . VAL A 1 119 ? -0.636 6.770 19.055 1.00 98.00 119 VAL A C 1
ATOM 910 O O . VAL A 1 119 ? -0.814 7.804 18.411 1.00 98.00 119 VAL A O 1
ATOM 913 N N . GLU A 1 120 ? -1.367 6.473 20.133 1.00 98.00 120 GLU A N 1
ATOM 914 C CA . GLU A 1 120 ? -2.421 7.351 20.654 1.00 98.00 120 GLU A CA 1
ATOM 915 C C . GLU A 1 120 ? -1.873 8.721 21.082 1.00 98.00 120 GLU A C 1
ATOM 917 O O . GLU A 1 120 ? -2.467 9.759 20.772 1.00 98.00 120 GLU A O 1
ATOM 922 N N . LYS A 1 121 ? -0.717 8.734 21.760 1.00 97.94 121 LYS A N 1
ATOM 923 C CA . LYS A 1 121 ? -0.033 9.960 22.181 1.00 97.94 121 LYS A CA 1
ATOM 924 C C . LYS A 1 121 ? 0.403 10.801 20.982 1.00 97.94 121 LYS A C 1
ATOM 926 O O . LYS A 1 121 ? 0.131 11.998 20.975 1.00 97.94 121 LYS A O 1
ATOM 931 N N . ILE A 1 122 ? 1.039 10.198 19.974 1.00 97.75 122 ILE A N 1
ATOM 932 C CA . ILE A 1 122 ? 1.498 10.900 18.761 1.00 97.75 122 ILE A CA 1
ATOM 933 C C . ILE A 1 122 ? 0.309 11.491 17.994 1.00 97.75 122 ILE A C 1
ATOM 935 O O . ILE A 1 122 ? 0.366 12.638 17.555 1.00 97.75 122 ILE A O 1
ATOM 939 N N . ALA A 1 123 ? -0.785 10.735 17.866 1.00 97.81 123 ALA A N 1
ATOM 940 C CA . ALA A 1 123 ? -2.006 11.211 17.218 1.00 97.81 123 ALA A CA 1
ATOM 941 C C . ALA A 1 123 ? -2.756 12.274 18.047 1.00 97.81 123 ALA A C 1
ATOM 943 O O . ALA A 1 123 ? -3.626 12.975 17.527 1.00 97.81 123 ALA A O 1
ATOM 944 N N . GLY A 1 124 ? -2.438 12.409 19.339 1.00 97.75 124 GLY A N 1
ATOM 945 C CA . GLY A 1 124 ? -3.109 13.326 20.253 1.00 97.75 124 GLY A CA 1
ATOM 946 C C . GLY A 1 124 ? -4.579 12.968 20.467 1.00 97.75 124 GLY A C 1
ATOM 947 O O . GLY A 1 124 ? -5.414 13.873 20.510 1.00 97.75 124 GLY A O 1
ATOM 948 N N . LEU A 1 125 ? -4.887 11.671 20.555 1.00 97.88 125 LEU A N 1
ATOM 949 C CA . LEU A 1 125 ? -6.243 11.121 20.696 1.00 97.88 125 LEU A CA 1
ATOM 950 C C . LEU A 1 125 ? -6.523 10.531 22.087 1.00 97.88 125 LEU A C 1
ATOM 952 O O . LEU A 1 125 ? -7.475 9.772 22.248 1.00 97.88 125 LEU A O 1
ATOM 956 N N . LYS A 1 126 ? -5.717 10.873 23.100 1.00 96.38 126 LYS A N 1
ATOM 957 C CA . LYS A 1 126 ? -5.915 10.393 24.475 1.00 96.38 126 LYS A CA 1
ATOM 958 C C . LYS A 1 126 ? -7.357 10.647 24.932 1.00 96.38 126 LYS A C 1
ATOM 960 O O . LYS A 1 126 ? -7.809 11.788 24.910 1.00 96.38 126 LYS A O 1
ATOM 965 N N . GLY A 1 127 ? -8.060 9.585 25.325 1.00 96.25 127 GLY A N 1
ATOM 966 C CA . GLY A 1 127 ? -9.465 9.645 25.759 1.00 96.25 127 GLY A CA 1
ATOM 967 C C . GLY A 1 127 ? -10.495 9.721 24.621 1.00 96.25 127 GLY A C 1
ATOM 968 O O . GLY A 1 127 ? -11.686 9.572 24.874 1.00 96.25 127 GLY A O 1
ATOM 969 N N . LYS A 1 128 ? -10.059 9.889 23.367 1.00 97.88 128 LYS A N 1
ATOM 970 C CA . LYS A 1 128 ? -10.900 9.976 22.159 1.00 97.88 128 LYS A CA 1
ATOM 971 C C . LYS A 1 128 ? -10.713 8.803 21.193 1.00 97.88 128 LYS A C 1
ATOM 973 O O . LYS A 1 128 ? -11.347 8.794 20.144 1.00 97.88 128 LYS A O 1
ATOM 978 N N . LEU A 1 129 ? -9.850 7.834 21.506 1.00 98.56 129 LEU A N 1
ATOM 979 C CA . LEU A 1 129 ? -9.613 6.647 20.683 1.00 98.56 129 LEU A CA 1
ATOM 980 C C . LEU A 1 129 ? -10.117 5.382 21.377 1.00 98.56 129 LEU A C 1
ATOM 982 O O . LEU A 1 129 ? -9.470 4.861 22.283 1.00 98.56 129 LEU A O 1
ATOM 986 N N . ILE A 1 130 ? -11.237 4.845 20.901 1.00 98.50 130 ILE A N 1
ATOM 987 C CA . ILE A 1 130 ? -11.790 3.587 21.402 1.00 98.50 130 ILE A CA 1
ATOM 988 C C . ILE A 1 130 ? -11.295 2.395 20.577 1.00 98.50 130 ILE A C 1
ATOM 990 O O . ILE A 1 130 ? -11.183 2.448 19.350 1.00 98.50 130 ILE A O 1
ATOM 994 N N . ARG A 1 131 ? -11.017 1.278 21.253 1.00 98.31 131 ARG A N 1
ATOM 995 C CA . ARG A 1 131 ? -10.608 0.010 20.626 1.00 98.31 131 ARG A CA 1
ATOM 996 C C . ARG A 1 131 ? -11.592 -1.089 21.023 1.00 98.31 131 ARG A C 1
ATOM 998 O O . ARG A 1 131 ? -11.286 -1.870 21.919 1.00 98.31 131 ARG A O 1
ATOM 1005 N N . PRO A 1 132 ? -12.786 -1.167 20.398 1.00 98.50 132 PRO A N 1
ATOM 1006 C CA . PRO A 1 132 ? -13.916 -1.943 20.923 1.00 98.50 132 PRO A CA 1
ATOM 1007 C C . PRO A 1 132 ? -13.635 -3.430 21.159 1.00 98.50 132 PRO A C 1
ATOM 1009 O O . PRO A 1 132 ? -14.298 -4.062 21.978 1.00 98.50 132 PRO A O 1
ATOM 1012 N N . LEU A 1 133 ? -12.661 -3.996 20.439 1.00 98.38 133 LEU A N 1
ATOM 1013 C CA . LEU A 1 133 ? -12.298 -5.407 20.544 1.00 98.38 133 LEU A CA 1
ATOM 1014 C C . LEU A 1 133 ? -11.424 -5.726 21.765 1.00 98.38 133 LEU A C 1
ATOM 1016 O O . LEU A 1 133 ? -11.423 -6.871 22.199 1.00 98.38 133 LEU A O 1
ATOM 1020 N N . SER A 1 134 ? -10.710 -4.746 22.323 1.00 98.25 134 SER A N 1
ATOM 1021 C CA . SER A 1 134 ? -9.817 -4.926 23.477 1.00 98.25 134 SER A CA 1
ATOM 1022 C C . SER A 1 134 ? -10.002 -3.851 24.554 1.00 98.25 134 SER A C 1
ATOM 1024 O O . SER A 1 134 ? -9.115 -3.655 25.381 1.00 98.25 134 SER A O 1
ATOM 1026 N N . ALA A 1 135 ? -11.119 -3.117 24.529 1.00 98.25 135 ALA A N 1
ATOM 1027 C CA . ALA A 1 135 ? -11.352 -1.945 25.372 1.00 98.25 135 ALA A CA 1
ATOM 1028 C C . ALA A 1 135 ? -11.296 -2.273 26.869 1.00 98.25 135 ALA A C 1
ATOM 1030 O O . ALA A 1 135 ? -10.720 -1.509 27.637 1.00 98.25 135 ALA A O 1
ATOM 1031 N N . LYS A 1 136 ? -11.801 -3.447 27.274 1.00 98.38 136 LYS A N 1
ATOM 1032 C CA . LYS A 1 136 ? -11.794 -3.900 28.677 1.00 98.38 136 LYS A CA 1
ATOM 1033 C C . LYS A 1 136 ? -10.388 -4.100 29.258 1.00 98.38 136 LYS A C 1
ATOM 1035 O O . LYS A 1 136 ? -10.241 -4.173 30.471 1.00 98.38 136 LYS A O 1
ATOM 1040 N N . LEU A 1 137 ? -9.368 -4.174 28.402 1.00 98.25 137 LEU A N 1
ATOM 1041 C CA . LEU A 1 137 ? -7.960 -4.357 28.773 1.00 98.25 137 LEU A CA 1
ATOM 1042 C C . LEU A 1 137 ? -7.152 -3.052 28.711 1.00 98.25 137 LEU A C 1
ATOM 1044 O O . LEU A 1 137 ? -5.937 -3.068 28.901 1.00 98.25 137 LEU A O 1
ATOM 1048 N N . LEU A 1 138 ? -7.803 -1.940 28.373 1.00 97.81 138 LEU A N 1
ATOM 1049 C CA . LEU A 1 138 ? -7.195 -0.629 28.176 1.00 97.81 138 LEU A CA 1
ATOM 1050 C C . LEU A 1 138 ? -7.899 0.414 29.049 1.00 97.81 138 LEU A C 1
ATOM 1052 O O . LEU A 1 138 ? -9.001 0.179 29.556 1.00 97.81 138 LEU A O 1
ATOM 1056 N N . ASP A 1 139 ? -7.250 1.567 29.203 1.00 97.19 139 ASP A N 1
ATOM 1057 C CA . ASP A 1 139 ? -7.797 2.708 29.936 1.00 97.19 139 ASP A CA 1
ATOM 1058 C C . ASP A 1 139 ? -9.109 3.187 29.292 1.00 97.19 139 ASP A C 1
ATOM 1060 O O . ASP A 1 139 ? -9.248 3.199 28.067 1.00 97.19 139 ASP A O 1
ATOM 1064 N N . GLU A 1 140 ? -10.070 3.594 30.121 1.00 97.81 140 GLU A N 1
ATOM 1065 C CA . GLU A 1 140 ? -11.367 4.086 29.651 1.00 97.81 140 GLU A CA 1
ATOM 1066 C C . GLU A 1 140 ? -11.257 5.405 28.883 1.00 97.81 140 GLU A C 1
ATOM 1068 O O . GLU A 1 140 ? -10.620 6.370 29.335 1.00 97.81 140 GLU A O 1
ATOM 1073 N N . THR A 1 141 ? -11.971 5.467 27.762 1.00 98.12 141 THR A N 1
ATOM 1074 C CA . THR A 1 141 ? -12.171 6.686 26.974 1.00 98.12 141 THR A CA 1
ATOM 1075 C C . THR A 1 141 ? -13.237 7.605 27.577 1.00 98.12 141 THR A C 1
ATOM 1077 O O . THR A 1 141 ? -14.026 7.212 28.435 1.00 98.12 141 THR A O 1
ATOM 1080 N N . ASP A 1 142 ? -13.305 8.850 27.103 1.00 98.00 142 ASP A N 1
ATOM 1081 C CA . ASP A 1 142 ? -14.342 9.805 27.509 1.00 98.00 142 ASP A CA 1
ATOM 1082 C C . ASP A 1 142 ? -15.743 9.317 27.116 1.00 98.00 142 ASP A C 1
ATOM 1084 O O . ASP A 1 142 ? -16.716 9.553 27.833 1.00 98.00 142 ASP A O 1
ATOM 1088 N N . ALA A 1 143 ? -15.854 8.631 25.973 1.00 97.56 143 ALA A N 1
ATOM 1089 C CA . ALA A 1 143 ? -17.114 8.071 25.492 1.00 97.56 143 ALA A CA 1
ATOM 1090 C C . ALA A 1 143 ? -17.617 6.944 26.408 1.00 97.56 143 ALA A C 1
ATOM 1092 O O . ALA A 1 143 ? -18.818 6.838 26.639 1.00 97.56 143 ALA A O 1
ATOM 1093 N N . GLU A 1 144 ? -16.702 6.152 26.973 1.00 98.31 144 GLU A N 1
ATOM 1094 C CA . GLU A 1 144 ? -17.034 5.135 27.974 1.00 98.31 144 GLU A CA 1
ATOM 1095 C C . GLU A 1 144 ? -17.449 5.775 29.304 1.00 98.31 144 GLU A C 1
ATOM 1097 O O . GLU A 1 144 ? -18.530 5.490 29.813 1.00 98.31 144 GLU A O 1
ATOM 1102 N N . LYS A 1 145 ? -16.651 6.719 29.820 1.00 98.25 145 LYS A N 1
ATOM 1103 C CA . LYS A 1 145 ? -16.918 7.397 31.103 1.00 98.25 145 LYS A CA 1
ATOM 1104 C C . LYS A 1 145 ? -18.225 8.185 31.119 1.00 98.25 145 LYS A C 1
ATOM 1106 O O . LYS A 1 145 ? -18.883 8.271 32.148 1.00 98.25 145 LYS A O 1
ATOM 1111 N N . SER A 1 146 ? -18.587 8.790 29.989 1.00 97.00 146 SER A N 1
ATOM 1112 C CA . SER A 1 146 ? -19.827 9.566 29.846 1.00 97.00 146 SER A CA 1
ATOM 1113 C C . SER A 1 146 ? -21.061 8.707 29.556 1.00 97.00 146 SER A C 1
ATOM 1115 O O . SER A 1 146 ? -22.160 9.247 29.468 1.00 97.00 146 SER A O 1
ATOM 1117 N N . GLY A 1 147 ? -20.903 7.391 29.375 1.00 96.19 147 GLY A N 1
ATOM 1118 C CA . GLY A 1 147 ? -22.002 6.481 29.049 1.00 96.19 147 GLY A CA 1
ATOM 1119 C C . GLY A 1 147 ? -22.468 6.529 27.589 1.00 96.19 147 GLY A C 1
ATOM 1120 O O . GLY A 1 147 ? -23.398 5.806 27.239 1.00 96.19 147 GLY A O 1
ATOM 1121 N N . LYS A 1 148 ? -21.815 7.314 26.715 1.00 95.69 148 LYS A N 1
ATOM 1122 C CA . LYS A 1 148 ? -22.072 7.300 25.259 1.00 95.69 148 LYS A CA 1
ATOM 1123 C C . LYS A 1 148 ? -21.775 5.933 24.639 1.00 95.69 148 LYS A C 1
ATOM 1125 O O . LYS A 1 148 ? -22.404 5.545 23.660 1.00 95.69 148 LYS A O 1
ATOM 1130 N N . VAL A 1 149 ? -20.816 5.204 25.210 1.00 98.19 149 VAL A N 1
ATOM 1131 C CA . VAL A 1 149 ? -20.528 3.804 24.892 1.00 98.19 149 VAL A CA 1
ATOM 1132 C C . VAL A 1 149 ? -20.544 3.000 26.185 1.00 98.19 149 VAL A C 1
ATOM 1134 O O . VAL A 1 149 ? -19.850 3.334 27.139 1.00 98.19 149 VAL A O 1
ATOM 1137 N N . ASN A 1 150 ? -21.304 1.907 26.221 1.00 98.31 150 ASN A N 1
ATOM 1138 C CA . ASN A 1 150 ? -21.351 1.038 27.388 1.00 98.31 150 ASN A CA 1
ATOM 1139 C C . ASN A 1 150 ? -20.144 0.080 27.379 1.00 98.31 150 ASN A C 1
ATOM 1141 O O . ASN A 1 150 ? -20.083 -0.865 26.584 1.00 98.31 150 ASN A O 1
ATOM 1145 N N . ARG A 1 151 ? -19.195 0.302 28.298 1.00 97.75 151 ARG A N 1
ATOM 1146 C CA . ARG A 1 151 ? -17.968 -0.498 28.445 1.00 97.75 151 ARG A CA 1
ATOM 1147 C C . ARG A 1 151 ? -18.230 -1.988 28.667 1.00 97.75 151 ARG A C 1
ATOM 1149 O O . ARG A 1 151 ? -17.494 -2.820 28.131 1.00 97.75 151 ARG A O 1
ATOM 1156 N N . ASP A 1 152 ? -19.299 -2.353 29.369 1.00 97.62 152 ASP A N 1
ATOM 1157 C CA . ASP A 1 152 ? -19.633 -3.757 29.640 1.00 97.62 152 ASP A CA 1
ATOM 1158 C C . ASP A 1 152 ? -19.993 -4.523 28.365 1.00 97.62 152 ASP A C 1
ATOM 1160 O O . ASP A 1 152 ? -19.783 -5.738 28.280 1.00 97.62 152 ASP A O 1
ATOM 1164 N N . ARG A 1 153 ? -20.458 -3.804 27.339 1.00 97.62 153 ARG A N 1
ATOM 1165 C CA . ARG A 1 153 ? -20.788 -4.338 26.012 1.00 97.62 153 ARG A CA 1
ATOM 1166 C C . ARG A 1 153 ? -19.600 -4.325 25.041 1.00 97.62 153 ARG A C 1
ATOM 1168 O O . ARG A 1 153 ? -19.736 -4.786 23.908 1.00 97.62 153 ARG A O 1
ATOM 1175 N N . LEU A 1 154 ? -18.436 -3.834 25.470 1.00 98.31 154 LEU A N 1
ATOM 1176 C CA . LEU A 1 154 ? -17.170 -3.956 24.745 1.00 98.31 154 LEU A CA 1
ATOM 1177 C C . LEU A 1 154 ? -16.453 -5.264 25.104 1.00 98.31 154 LEU A C 1
ATOM 1179 O O . LEU A 1 154 ? -16.895 -6.044 25.954 1.00 98.31 154 LEU A O 1
ATOM 1183 N N . LEU A 1 155 ? -15.339 -5.532 24.425 1.00 98.50 155 LEU A N 1
ATOM 1184 C CA . LEU A 1 155 ? -14.646 -6.813 24.501 1.00 98.50 155 LEU A CA 1
ATOM 1185 C C . LEU A 1 155 ? -13.252 -6.700 25.130 1.00 98.50 155 LEU A C 1
ATOM 1187 O O . LEU A 1 155 ? -12.667 -5.625 25.260 1.00 98.50 155 LEU A O 1
ATOM 1191 N N . ASP A 1 156 ? -12.737 -7.862 25.507 1.00 98.06 156 ASP A N 1
ATOM 1192 C CA . ASP A 1 156 ? -11.452 -8.131 26.150 1.00 98.06 156 ASP A CA 1
ATOM 1193 C C . ASP A 1 156 ? -10.604 -9.094 25.293 1.00 98.06 156 ASP A C 1
ATOM 1195 O O . ASP A 1 156 ? -9.935 -9.993 25.800 1.00 98.06 156 ASP A O 1
ATOM 1199 N N . ILE A 1 157 ? -10.675 -8.980 23.962 1.00 98.06 157 ILE A N 1
ATOM 1200 C CA . ILE A 1 157 ? -9.859 -9.815 23.077 1.00 98.06 157 ILE A CA 1
ATOM 1201 C C . ILE A 1 157 ? -8.406 -9.352 23.187 1.00 98.06 157 ILE A C 1
ATOM 1203 O O . ILE A 1 157 ? -8.102 -8.166 23.049 1.00 98.06 157 ILE A O 1
ATOM 1207 N N . SER A 1 158 ? -7.502 -10.309 23.383 1.00 97.69 158 SER A N 1
ATOM 1208 C CA . SER A 1 158 ? -6.063 -10.073 23.345 1.00 97.69 158 SER A CA 1
ATOM 1209 C C . SER A 1 158 ? -5.281 -11.265 22.814 1.00 97.69 158 SER A C 1
ATOM 1211 O O . SER A 1 158 ? -5.752 -12.403 22.815 1.00 97.69 158 SER A O 1
ATOM 1213 N N . GLY A 1 159 ? -4.037 -10.997 22.433 1.00 95.94 159 GLY A N 1
ATOM 1214 C CA . GLY A 1 159 ? -3.098 -11.982 21.927 1.00 95.94 159 GLY A CA 1
ATOM 1215 C C . GLY A 1 159 ? -3.281 -12.257 20.438 1.00 95.94 159 GLY A C 1
ATOM 1216 O O . GLY A 1 159 ? -4.007 -11.572 19.726 1.00 95.94 159 GLY A O 1
ATOM 1217 N N . ARG A 1 160 ? -2.573 -13.278 19.949 1.00 93.00 160 ARG A N 1
ATOM 1218 C CA . ARG A 1 160 ? -2.448 -13.567 18.508 1.00 93.00 160 ARG A CA 1
ATOM 1219 C C . ARG A 1 160 ? -3.538 -14.486 17.950 1.00 93.00 160 ARG A C 1
ATOM 1221 O O . ARG A 1 160 ? -3.591 -14.696 16.737 1.00 93.00 160 ARG A O 1
ATOM 1228 N N . SER A 1 161 ? -4.351 -15.087 18.820 1.00 93.56 161 SER A N 1
ATOM 1229 C CA . SER A 1 161 ? -5.420 -16.000 18.408 1.00 93.56 161 SER A CA 1
ATOM 1230 C C . SER A 1 161 ? -6.585 -15.227 17.804 1.00 93.56 161 SER A C 1
ATOM 1232 O O . SER A 1 161 ? -7.018 -14.218 18.349 1.00 93.56 161 SER A O 1
ATOM 1234 N N . ARG A 1 162 ? -7.125 -15.750 16.700 1.00 91.69 162 ARG A N 1
ATOM 1235 C CA . ARG A 1 162 ? -8.250 -15.150 15.966 1.00 91.69 162 ARG A CA 1
ATOM 1236 C C . ARG A 1 162 ? -9.584 -15.843 16.239 1.00 91.69 162 ARG A C 1
ATOM 1238 O O . ARG A 1 162 ? -10.589 -15.484 15.637 1.00 91.69 162 ARG A O 1
ATOM 1245 N N . ALA A 1 163 ? -9.608 -16.830 17.138 1.00 94.94 163 ALA A N 1
ATOM 1246 C CA . ALA A 1 163 ? -10.790 -17.652 17.408 1.00 94.94 163 ALA A CA 1
ATOM 1247 C C . ALA A 1 163 ? -12.012 -16.803 17.801 1.00 94.94 163 ALA A C 1
ATOM 1249 O O . ALA A 1 163 ? -13.043 -16.866 17.136 1.00 94.94 163 ALA A O 1
ATOM 1250 N N . ARG A 1 164 ? -11.854 -15.902 18.779 1.00 96.12 164 ARG A N 1
ATOM 1251 C CA . ARG A 1 164 ? -12.936 -15.011 19.234 1.00 96.12 164 ARG A CA 1
ATOM 1252 C C . ARG A 1 164 ? -13.410 -14.040 18.152 1.00 96.12 164 ARG A C 1
ATOM 1254 O O . ARG A 1 164 ? -14.592 -13.738 18.057 1.00 96.12 164 ARG A O 1
ATOM 1261 N N . GLN A 1 165 ? -12.512 -13.560 17.293 1.00 95.75 165 GLN A N 1
ATOM 1262 C CA . GLN A 1 165 ? -12.910 -12.724 16.156 1.00 95.75 165 GLN A CA 1
ATOM 1263 C C . GLN A 1 165 ? -13.733 -13.528 15.142 1.00 95.75 165 GLN A C 1
ATOM 1265 O O . GLN A 1 165 ? -14.727 -13.017 14.637 1.00 95.75 165 GLN A O 1
ATOM 1270 N N . LEU A 1 166 ? -13.360 -14.783 14.869 1.00 94.94 166 LEU A N 1
ATOM 1271 C CA . LEU A 1 166 ? -14.117 -15.680 13.989 1.00 94.94 166 LEU A CA 1
ATOM 1272 C C . LEU A 1 166 ? -15.493 -16.044 14.567 1.00 94.94 166 LEU A C 1
ATOM 1274 O O . LEU A 1 166 ? -16.458 -16.170 13.816 1.00 94.94 166 LEU A O 1
ATOM 1278 N N . GLU A 1 167 ? -15.616 -16.166 15.887 1.00 96.06 167 GLU A N 1
ATOM 1279 C CA . GLU A 1 167 ? -16.916 -16.299 16.559 1.00 96.06 167 GLU A CA 1
ATOM 1280 C C . GLU A 1 167 ? -17.791 -15.063 16.326 1.00 96.06 167 GLU A C 1
ATOM 1282 O O . GLU A 1 167 ? -18.959 -15.199 15.970 1.00 96.06 167 GLU A O 1
ATOM 1287 N N . LEU A 1 168 ? -17.225 -13.854 16.429 1.00 95.94 168 LEU A N 1
ATOM 1288 C CA . LEU A 1 168 ? -17.953 -12.616 16.125 1.00 95.94 168 LEU A CA 1
ATOM 1289 C C . LEU A 1 168 ? -18.346 -12.511 14.649 1.00 95.94 168 LEU A C 1
ATOM 1291 O O . LEU A 1 168 ? -19.429 -12.024 14.343 1.00 95.94 168 LEU A O 1
ATOM 1295 N N . VAL A 1 169 ? -17.496 -12.979 13.729 1.00 95.38 169 VAL A N 1
ATOM 1296 C CA . VAL A 1 169 ? -17.831 -13.063 12.296 1.00 95.38 169 VAL A CA 1
ATOM 1297 C C . VAL A 1 169 ? -19.096 -13.897 12.099 1.00 95.38 169 VAL A C 1
ATOM 1299 O O . VAL A 1 169 ? -20.011 -13.445 11.413 1.00 95.38 169 VAL A O 1
ATOM 1302 N N . LYS A 1 170 ? -19.179 -15.065 12.753 1.00 95.75 170 LYS A N 1
ATOM 1303 C CA . LYS A 1 170 ? -20.374 -15.922 12.726 1.00 95.75 170 LYS A CA 1
ATOM 1304 C C . LYS A 1 170 ? -21.572 -15.239 13.387 1.00 95.75 170 LYS A C 1
ATOM 1306 O O . LYS A 1 170 ? -22.631 -15.180 12.772 1.00 95.75 170 LYS A O 1
ATOM 1311 N N . LYS A 1 171 ? -21.396 -14.672 14.589 1.00 95.12 171 LYS A N 1
ATOM 1312 C CA . LYS A 1 171 ? -22.444 -13.950 15.337 1.00 95.12 171 LYS A CA 1
ATOM 1313 C C . LYS A 1 171 ? -23.078 -12.840 14.493 1.00 95.12 171 LYS A C 1
ATOM 1315 O O . LYS A 1 171 ? -24.291 -12.687 14.492 1.00 95.12 171 LYS A O 1
ATOM 1320 N N . TYR A 1 172 ? -22.261 -12.068 13.780 1.00 94.69 172 TYR A N 1
ATOM 1321 C CA . TYR A 1 172 ? -22.717 -10.933 12.977 1.00 94.69 172 TYR A CA 1
ATOM 1322 C C . TYR A 1 172 ? -23.128 -11.305 11.547 1.00 94.69 172 TYR A C 1
ATOM 1324 O O . TYR A 1 172 ? -23.468 -10.408 10.779 1.00 94.69 172 TYR A O 1
ATOM 1332 N N . GLY A 1 173 ? -23.066 -12.585 11.161 1.00 93.06 173 GLY A N 1
ATOM 1333 C CA . GLY A 1 173 ? -23.389 -13.018 9.799 1.00 93.06 173 GLY A CA 1
ATOM 1334 C C . GLY A 1 173 ? -22.491 -12.388 8.726 1.00 93.06 173 GLY A C 1
ATOM 1335 O O . GLY A 1 173 ? -22.947 -12.125 7.614 1.00 93.06 173 GLY A O 1
ATOM 1336 N N . ILE A 1 174 ? -21.223 -12.103 9.052 1.00 92.56 174 ILE A N 1
ATOM 1337 C CA . ILE A 1 174 ? -20.279 -11.468 8.124 1.00 92.56 174 ILE A CA 1
ATOM 1338 C C . ILE A 1 174 ? -19.859 -12.490 7.062 1.00 92.56 174 ILE A C 1
ATOM 1340 O O . ILE A 1 174 ? -19.207 -13.482 7.381 1.00 92.56 174 ILE A O 1
ATOM 1344 N N . LYS A 1 175 ? -20.211 -12.226 5.799 1.00 89.38 175 LYS A N 1
ATOM 1345 C CA . LYS A 1 175 ? -19.963 -13.132 4.666 1.00 89.38 175 LYS A CA 1
ATOM 1346 C C . LYS A 1 175 ? -18.513 -13.077 4.191 1.00 89.38 175 LYS A C 1
ATOM 1348 O O . LYS A 1 175 ? -17.867 -14.111 4.057 1.00 89.38 175 LYS A O 1
ATOM 1353 N N . GLU A 1 176 ? -17.986 -11.873 3.972 1.00 87.50 176 GLU A N 1
ATOM 1354 C CA . GLU A 1 176 ? -16.613 -11.656 3.513 1.00 87.50 176 GLU A CA 1
ATOM 1355 C C . GLU A 1 176 ? -15.762 -11.055 4.635 1.00 87.50 176 GLU A C 1
ATOM 1357 O O . GLU A 1 176 ? -15.694 -9.841 4.819 1.00 87.50 176 GLU A O 1
ATOM 1362 N N . TYR A 1 177 ? -15.075 -11.911 5.396 1.00 85.88 177 TYR A N 1
ATOM 1363 C CA . TYR A 1 177 ? -14.119 -11.473 6.412 1.00 85.88 177 TYR A CA 1
ATOM 1364 C C . TYR A 1 177 ? -12.684 -11.533 5.888 1.00 85.88 177 TYR A C 1
ATOM 1366 O O . TYR A 1 177 ? -12.081 -12.599 5.775 1.00 85.88 177 TYR A O 1
ATOM 1374 N N . SER A 1 178 ? -12.106 -10.370 5.590 1.00 73.75 178 SER A N 1
ATOM 1375 C CA . SER A 1 178 ? -10.691 -10.280 5.234 1.00 73.75 178 SER A CA 1
ATOM 1376 C C . SER A 1 178 ? -9.804 -10.575 6.446 1.00 73.75 178 SER A C 1
ATOM 1378 O O . SER A 1 178 ? -9.961 -9.937 7.490 1.00 73.75 178 SER A O 1
ATOM 1380 N N . SER A 1 179 ? -8.829 -11.475 6.292 1.00 66.06 179 SER A N 1
ATOM 1381 C CA . SER A 1 179 ? -7.837 -11.740 7.335 1.00 66.06 179 SER A CA 1
ATOM 1382 C C . SER A 1 179 ? -7.069 -10.462 7.713 1.00 66.06 179 SER A C 1
ATOM 1384 O O . SER A 1 179 ? -6.688 -9.701 6.820 1.00 66.06 179 SER A O 1
ATOM 1386 N N . PRO A 1 180 ? -6.756 -10.237 9.006 1.00 58.16 180 PRO A N 1
ATOM 1387 C CA . PRO A 1 180 ? -5.950 -9.091 9.434 1.00 58.16 180 PRO A CA 1
ATOM 1388 C C . PRO A 1 180 ? -4.541 -9.075 8.810 1.00 58.16 180 PRO A C 1
ATOM 1390 O O . PRO A 1 180 ? -3.949 -8.012 8.638 1.00 58.16 180 PRO A O 1
ATOM 1393 N N . ALA A 1 181 ? -3.981 -10.241 8.476 1.00 55.44 181 ALA A N 1
ATOM 1394 C CA . ALA A 1 181 ? -2.659 -10.357 7.868 1.00 55.44 181 ALA A CA 1
ATOM 1395 C C . ALA A 1 181 ? -2.709 -10.129 6.348 1.00 55.44 181 ALA A C 1
ATOM 1397 O O . ALA A 1 181 ? -3.567 -10.689 5.666 1.00 55.44 181 ALA A O 1
ATOM 1398 N N . GLY A 1 182 ? -1.752 -9.350 5.836 1.00 61.47 182 GLY A N 1
ATOM 1399 C CA . GLY A 1 182 ? -1.579 -9.105 4.404 1.00 61.47 182 GLY A CA 1
ATOM 1400 C C . GLY A 1 182 ? -2.502 -8.017 3.842 1.00 61.47 182 GLY A C 1
ATOM 1401 O O . GLY A 1 182 ? -3.707 -7.960 4.096 1.00 61.47 182 GLY A O 1
ATOM 1402 N N . GLY A 1 183 ? -1.924 -7.119 3.047 1.00 74.50 183 GLY A N 1
ATOM 1403 C CA . GLY A 1 183 ? -2.665 -6.046 2.377 1.00 74.50 183 GLY A CA 1
ATOM 1404 C C . GLY A 1 183 ? -1.839 -4.796 2.102 1.00 74.50 183 GLY A C 1
ATOM 1405 O O . GLY A 1 183 ? -2.170 -4.062 1.181 1.00 74.50 183 GLY A O 1
ATOM 1406 N N . CYS A 1 184 ? -0.758 -4.587 2.856 1.00 89.94 184 CYS A N 1
ATOM 1407 C CA . CYS A 1 184 ? 0.221 -3.542 2.583 1.00 89.94 184 CYS A CA 1
ATOM 1408 C C . CYS A 1 184 ? 1.429 -4.140 1.858 1.00 89.94 184 CYS A C 1
ATOM 1410 O O . CYS A 1 184 ? 2.062 -5.065 2.376 1.00 89.94 184 CYS A O 1
ATOM 1412 N N . LEU A 1 185 ? 1.774 -3.590 0.693 1.00 93.94 185 LEU A N 1
ATOM 1413 C CA . LEU A 1 185 ? 2.934 -4.010 -0.100 1.00 93.94 185 LEU A CA 1
ATOM 1414 C C . LEU A 1 185 ? 4.266 -3.872 0.658 1.00 93.94 185 LEU A C 1
ATOM 1416 O O . LEU A 1 185 ? 5.198 -4.612 0.381 1.00 93.94 185 LEU A O 1
ATOM 1420 N N . LEU A 1 186 ? 4.344 -3.015 1.681 1.00 94.88 186 LEU A N 1
ATOM 1421 C CA . LEU A 1 186 ? 5.531 -2.882 2.545 1.00 94.88 186 LEU A CA 1
ATOM 1422 C C . LEU A 1 186 ? 5.806 -4.120 3.412 1.00 94.88 186 LEU A C 1
ATOM 1424 O O . LEU A 1 186 ? 6.872 -4.250 4.011 1.00 94.88 186 LEU A O 1
ATOM 1428 N N . THR A 1 187 ? 4.828 -5.020 3.518 1.00 91.56 187 THR A N 1
ATOM 1429 C CA . THR A 1 187 ? 4.986 -6.306 4.205 1.00 91.56 187 THR A CA 1
ATOM 1430 C C . THR A 1 187 ? 5.327 -7.442 3.244 1.00 91.56 187 THR A C 1
ATOM 1432 O O . THR A 1 187 ? 5.729 -8.508 3.708 1.00 91.56 187 THR A O 1
ATOM 1435 N N . ASP A 1 188 ? 5.217 -7.222 1.930 1.00 93.06 188 ASP A N 1
ATOM 1436 C CA . ASP A 1 188 ? 5.595 -8.194 0.906 1.00 93.06 188 ASP A CA 1
ATOM 1437 C C . ASP A 1 188 ? 7.125 -8.187 0.719 1.00 93.06 188 ASP A C 1
ATOM 1439 O O . ASP A 1 188 ? 7.682 -7.124 0.427 1.00 93.06 188 ASP A O 1
ATOM 1443 N N . PRO A 1 189 ? 7.829 -9.321 0.905 1.00 94.31 189 PRO A N 1
ATOM 1444 C CA . PRO A 1 189 ? 9.288 -9.363 0.793 1.00 94.31 189 PRO A CA 1
ATOM 1445 C C . PRO A 1 189 ? 9.793 -8.922 -0.584 1.00 94.31 189 PRO A C 1
ATOM 1447 O O . PRO A 1 189 ? 10.680 -8.076 -0.667 1.00 94.31 189 PRO A O 1
ATOM 1450 N N . ALA A 1 190 ? 9.179 -9.421 -1.661 1.00 93.88 190 ALA A N 1
ATOM 1451 C CA . ALA A 1 190 ? 9.631 -9.150 -3.023 1.00 93.88 190 ALA A CA 1
ATOM 1452 C C . ALA A 1 190 ? 9.451 -7.672 -3.404 1.00 93.88 190 ALA A C 1
ATOM 1454 O O . ALA A 1 190 ? 10.325 -7.065 -4.024 1.00 93.88 190 ALA A O 1
ATOM 1455 N N . PHE A 1 191 ? 8.330 -7.059 -3.023 1.00 95.81 191 PHE A N 1
ATOM 1456 C CA . PHE A 1 191 ? 8.106 -5.635 -3.234 1.00 95.81 191 PHE A CA 1
ATOM 1457 C C . PHE A 1 191 ? 9.012 -4.777 -2.349 1.00 95.81 191 PHE A C 1
ATOM 1459 O O . PHE A 1 191 ? 9.530 -3.762 -2.807 1.00 95.81 191 PHE A O 1
ATOM 1466 N N . SER A 1 192 ? 9.250 -5.196 -1.106 1.00 95.69 192 SER A N 1
ATOM 1467 C CA . SER A 1 192 ? 10.144 -4.487 -0.187 1.00 95.69 192 SER A CA 1
ATOM 1468 C C . SER A 1 192 ? 11.580 -4.446 -0.710 1.00 95.69 192 SER A C 1
ATOM 1470 O O . SER A 1 192 ? 12.208 -3.396 -0.660 1.00 95.69 192 SER A O 1
ATOM 1472 N N . GLU A 1 193 ? 12.080 -5.533 -1.301 1.00 96.00 193 GLU A N 1
ATOM 1473 C CA . GLU A 1 193 ? 13.391 -5.544 -1.968 1.00 96.00 193 GLU A CA 1
ATOM 1474 C C . GLU A 1 193 ? 13.460 -4.557 -3.141 1.00 96.00 193 GLU A C 1
ATOM 1476 O O . GLU A 1 193 ? 14.448 -3.837 -3.295 1.00 96.00 193 GLU A O 1
ATOM 1481 N N . LYS A 1 194 ? 12.403 -4.480 -3.963 1.00 96.75 194 LYS A N 1
ATOM 1482 C CA . LYS A 1 194 ? 12.318 -3.486 -5.046 1.00 96.75 194 LYS A CA 1
ATOM 1483 C C . LYS A 1 194 ? 12.320 -2.058 -4.498 1.00 96.75 194 LYS A C 1
ATOM 1485 O O . LYS A 1 194 ? 12.974 -1.189 -5.073 1.00 96.75 194 LYS A O 1
ATOM 1490 N N . LEU A 1 195 ? 11.590 -1.824 -3.407 1.00 97.06 195 LEU A N 1
ATOM 1491 C CA . LEU A 1 195 ? 11.481 -0.512 -2.781 1.00 97.06 195 LEU A CA 1
ATOM 1492 C C . LEU A 1 195 ? 12.809 -0.072 -2.146 1.00 97.06 195 LEU A C 1
ATOM 1494 O O . LEU A 1 195 ? 13.220 1.067 -2.334 1.00 97.06 195 LEU A O 1
ATOM 1498 N N . LEU A 1 196 ? 13.524 -0.973 -1.468 1.00 96.50 196 LEU A N 1
ATOM 1499 C CA . LEU A 1 196 ? 14.865 -0.685 -0.950 1.00 96.50 196 LEU A CA 1
ATOM 1500 C C . LEU A 1 196 ? 15.812 -0.266 -2.081 1.00 96.50 196 LEU A C 1
ATOM 1502 O O . LEU A 1 196 ? 16.448 0.780 -1.985 1.00 96.50 196 LEU A O 1
ATOM 1506 N N . LYS A 1 197 ? 15.823 -1.015 -3.192 1.00 96.69 197 LYS A N 1
ATOM 1507 C CA . LYS A 1 197 ? 16.661 -0.696 -4.358 1.00 96.69 197 LYS A CA 1
ATOM 1508 C C . LYS A 1 197 ? 16.334 0.661 -4.973 1.00 96.69 197 LYS A C 1
ATOM 1510 O O . LYS A 1 197 ? 17.247 1.425 -5.258 1.00 96.69 197 LYS A O 1
ATOM 1515 N N . ILE A 1 198 ? 15.054 1.000 -5.170 1.00 97.12 198 ILE A N 1
ATOM 1516 C CA . ILE A 1 198 ? 14.726 2.316 -5.745 1.00 97.12 198 ILE A CA 1
ATOM 1517 C C . ILE A 1 198 ? 15.105 3.460 -4.806 1.00 97.12 198 ILE A C 1
ATOM 1519 O O . ILE A 1 198 ? 15.478 4.520 -5.288 1.00 97.12 198 ILE A O 1
ATOM 1523 N N . LEU A 1 199 ? 15.021 3.274 -3.486 1.00 96.19 199 LEU A N 1
ATOM 1524 C CA . LEU A 1 199 ? 15.412 4.307 -2.526 1.00 96.19 199 LEU A CA 1
ATOM 1525 C C . LEU A 1 199 ? 16.929 4.464 -2.427 1.00 96.19 199 LEU A C 1
ATOM 1527 O O . LEU A 1 199 ? 17.397 5.579 -2.218 1.00 96.19 199 LEU A O 1
ATOM 1531 N N . GLU A 1 200 ? 17.678 3.380 -2.614 1.00 96.06 200 GLU A N 1
ATOM 1532 C CA . GLU A 1 200 ? 19.136 3.405 -2.727 1.00 96.06 200 GLU A CA 1
ATOM 1533 C C . GLU A 1 200 ? 19.577 4.120 -4.011 1.00 96.06 200 GLU A C 1
ATOM 1535 O O . GLU A 1 200 ? 20.402 5.030 -3.972 1.00 96.06 200 GLU A O 1
ATOM 1540 N N . TYR A 1 201 ? 19.000 3.741 -5.151 1.00 96.56 201 TYR A N 1
ATOM 1541 C CA . TYR A 1 201 ? 19.431 4.234 -6.457 1.00 96.56 201 TYR A CA 1
ATOM 1542 C C . TYR A 1 201 ? 18.879 5.622 -6.763 1.00 96.56 201 TYR A C 1
ATOM 1544 O O . TYR A 1 201 ? 19.619 6.494 -7.216 1.00 96.56 201 TYR A O 1
ATOM 1552 N N . TRP A 1 202 ? 17.597 5.852 -6.473 1.00 96.69 202 TRP A N 1
ATOM 1553 C CA . TRP A 1 202 ? 16.882 7.113 -6.668 1.00 96.69 202 TRP A CA 1
ATOM 1554 C C . TRP A 1 202 ? 16.216 7.584 -5.359 1.00 96.69 202 TRP A C 1
ATOM 1556 O O . TRP A 1 202 ? 14.987 7.546 -5.233 1.00 96.69 202 TRP A O 1
ATOM 1566 N N . PRO A 1 203 ? 16.970 8.148 -4.396 1.00 94.25 203 PRO A N 1
ATOM 1567 C CA . PRO A 1 203 ? 16.406 8.635 -3.127 1.00 94.25 203 PRO A CA 1
ATOM 1568 C C . PRO A 1 203 ? 15.261 9.654 -3.306 1.00 94.25 203 PRO A C 1
ATOM 1570 O O . PRO A 1 203 ? 14.320 9.741 -2.506 1.00 94.25 203 PRO A O 1
ATOM 1573 N N . ARG A 1 204 ? 15.300 10.412 -4.410 1.00 94.56 204 ARG A N 1
ATOM 1574 C CA . ARG A 1 204 ? 14.293 11.415 -4.797 1.00 94.56 204 ARG A CA 1
ATOM 1575 C C . ARG A 1 204 ? 13.140 10.860 -5.647 1.00 94.56 204 ARG A C 1
ATOM 1577 O O . ARG A 1 204 ? 12.398 11.655 -6.220 1.00 94.56 204 ARG A O 1
ATOM 1584 N N . CYS A 1 205 ? 12.957 9.538 -5.714 1.00 95.88 205 CYS A N 1
ATOM 1585 C CA . CYS A 1 205 ? 11.854 8.912 -6.450 1.00 95.88 205 CYS A CA 1
ATOM 1586 C C . CYS A 1 205 ? 10.482 9.465 -6.025 1.00 95.88 205 CYS A C 1
ATOM 1588 O O . CYS A 1 205 ? 10.278 9.861 -4.874 1.00 95.88 205 CYS A O 1
ATOM 1590 N N . GLN A 1 206 ? 9.543 9.503 -6.956 1.00 95.38 206 GLN A N 1
ATOM 1591 C CA . GLN A 1 206 ? 8.189 10.011 -6.763 1.00 95.38 206 GLN A CA 1
ATOM 1592 C C . GLN A 1 206 ? 7.177 8.864 -6.795 1.00 95.38 206 GLN A C 1
ATOM 1594 O O . GLN A 1 206 ? 7.508 7.733 -7.149 1.00 95.38 206 GLN A O 1
ATOM 1599 N N . GLY A 1 207 ? 5.920 9.155 -6.462 1.00 96.44 207 GLY A N 1
ATOM 1600 C CA . GLY A 1 207 ? 4.841 8.166 -6.461 1.00 96.44 207 GLY A CA 1
ATOM 1601 C C . GLY A 1 207 ? 4.703 7.378 -7.762 1.00 96.44 207 GLY A C 1
ATOM 1602 O O . GLY A 1 207 ? 4.593 6.157 -7.739 1.00 96.44 207 GLY A O 1
ATOM 1603 N N . ASN A 1 208 ? 4.810 8.062 -8.903 1.00 96.88 208 ASN A N 1
ATOM 1604 C CA . ASN A 1 208 ? 4.765 7.425 -10.218 1.00 96.88 208 ASN A CA 1
ATOM 1605 C C . ASN A 1 208 ? 5.909 6.399 -10.412 1.00 96.88 208 ASN A C 1
ATOM 1607 O O . ASN A 1 208 ? 5.686 5.346 -11.002 1.00 96.88 208 ASN A O 1
ATOM 1611 N N . ASP A 1 209 ? 7.096 6.634 -9.835 1.00 96.88 209 ASP A N 1
ATOM 1612 C CA . ASP A 1 209 ? 8.196 5.659 -9.860 1.00 96.88 209 ASP A CA 1
ATOM 1613 C C . ASP A 1 209 ? 7.882 4.427 -8.984 1.00 96.88 209 ASP A C 1
ATOM 1615 O O . ASP A 1 209 ? 8.218 3.301 -9.345 1.00 96.88 209 ASP A O 1
ATOM 1619 N N . ILE A 1 210 ? 7.190 4.617 -7.853 1.00 97.12 210 ILE A N 1
ATOM 1620 C CA . ILE A 1 210 ? 6.729 3.513 -6.992 1.00 97.12 210 ILE A CA 1
ATOM 1621 C C . ILE A 1 210 ? 5.651 2.678 -7.693 1.00 97.12 210 ILE A C 1
ATOM 1623 O O . ILE A 1 210 ? 5.649 1.451 -7.579 1.00 97.12 210 ILE A O 1
ATOM 1627 N N . GLU A 1 211 ? 4.746 3.320 -8.432 1.00 96.75 211 GLU A N 1
ATOM 1628 C CA . GLU A 1 211 ? 3.730 2.630 -9.231 1.00 96.75 211 GLU A CA 1
ATOM 1629 C C . GLU A 1 211 ? 4.358 1.764 -10.329 1.00 96.75 211 GLU A C 1
ATOM 1631 O O . GLU A 1 211 ? 3.918 0.629 -10.529 1.00 96.75 211 GLU A O 1
ATOM 1636 N N . LEU A 1 212 ? 5.439 2.215 -10.977 1.00 96.75 212 LEU A N 1
ATOM 1637 C CA . LEU A 1 212 ? 6.162 1.393 -11.956 1.00 96.75 212 LEU A CA 1
ATOM 1638 C C . LEU A 1 212 ? 6.640 0.062 -11.359 1.00 96.75 212 LEU A C 1
ATOM 1640 O O . LEU A 1 212 ? 6.524 -0.971 -12.009 1.00 96.75 212 LEU A O 1
ATOM 1644 N N . LEU A 1 213 ? 7.088 0.032 -10.098 1.00 96.31 213 LEU A N 1
ATOM 1645 C CA . LEU A 1 213 ? 7.602 -1.195 -9.464 1.00 96.31 213 LEU A CA 1
ATOM 1646 C C . LEU A 1 213 ? 6.561 -2.317 -9.311 1.00 96.31 213 LEU A C 1
ATOM 1648 O O . LEU A 1 213 ? 6.926 -3.493 -9.141 1.00 96.31 213 LEU A O 1
ATOM 1652 N N . LYS A 1 214 ? 5.273 -1.959 -9.339 1.00 95.12 214 LYS A N 1
ATOM 1653 C CA . LYS A 1 214 ? 4.145 -2.896 -9.225 1.00 95.12 214 LYS A CA 1
ATOM 1654 C C . LYS A 1 214 ? 3.821 -3.588 -10.545 1.00 95.12 214 LYS A C 1
ATOM 1656 O O . LYS A 1 214 ? 3.241 -4.678 -10.537 1.00 95.12 214 LYS A O 1
ATOM 1661 N N . ASN A 1 215 ? 4.197 -2.962 -11.654 1.00 94.81 215 ASN A N 1
ATOM 1662 C CA . ASN A 1 215 ? 3.831 -3.369 -12.998 1.00 94.81 215 ASN A CA 1
ATOM 1663 C C . ASN A 1 215 ? 5.058 -3.986 -13.665 1.00 94.81 215 ASN A C 1
ATOM 1665 O O . ASN A 1 215 ? 6.130 -3.405 -13.661 1.00 94.81 215 ASN A O 1
ATOM 1669 N N . GLY A 1 216 ? 4.939 -5.187 -14.212 1.00 94.50 216 GLY A N 1
ATOM 1670 C CA . GLY A 1 216 ? 6.019 -5.800 -14.975 1.00 94.50 216 GLY A CA 1
ATOM 1671 C C . GLY A 1 216 ? 7.204 -6.353 -14.173 1.00 94.50 216 GLY A C 1
ATOM 1672 O O . GLY A 1 216 ? 7.187 -6.566 -12.954 1.00 94.50 216 GLY A O 1
ATOM 1673 N N . ARG A 1 217 ? 8.248 -6.665 -14.939 1.00 96.00 217 ARG A N 1
ATOM 1674 C CA . ARG A 1 217 ? 9.549 -7.176 -14.505 1.00 96.00 217 ARG A CA 1
ATOM 1675 C C . ARG A 1 217 ? 10.509 -6.000 -14.432 1.00 96.00 217 ARG A C 1
ATOM 1677 O O . ARG A 1 217 ? 10.714 -5.328 -15.436 1.00 96.00 217 ARG A O 1
ATOM 1684 N N . VAL A 1 218 ? 11.060 -5.765 -13.248 1.00 96.56 218 VAL A N 1
ATOM 1685 C CA . VAL A 1 218 ? 11.903 -4.604 -12.949 1.00 96.56 218 VAL A CA 1
ATOM 1686 C C . VAL A 1 218 ? 13.369 -4.990 -13.072 1.00 96.56 218 VAL A C 1
ATOM 1688 O O . VAL A 1 218 ? 13.813 -5.937 -12.421 1.00 96.56 218 VAL A O 1
ATOM 1691 N N . PHE A 1 219 ? 14.118 -4.218 -13.849 1.00 96.19 219 PHE A N 1
ATOM 1692 C CA . PHE A 1 219 ? 15.561 -4.324 -13.988 1.00 96.19 219 PHE A CA 1
ATOM 1693 C C . PHE A 1 219 ? 16.201 -2.961 -13.745 1.00 96.19 219 PHE A C 1
ATOM 1695 O O . PHE A 1 219 ? 15.639 -1.920 -14.082 1.00 96.19 219 PHE A O 1
ATOM 1702 N N . TRP A 1 220 ? 17.394 -2.993 -13.167 1.00 96.38 220 TRP A N 1
ATOM 1703 C CA . TRP A 1 220 ? 18.227 -1.819 -12.963 1.00 96.38 220 TRP A CA 1
ATOM 1704 C C . TRP A 1 220 ? 19.489 -1.965 -13.796 1.00 96.38 220 TRP A C 1
ATOM 1706 O O . TRP A 1 220 ? 20.118 -3.024 -13.788 1.00 96.38 220 TRP A O 1
ATOM 1716 N N . LEU A 1 221 ? 19.828 -0.906 -14.518 1.00 95.56 221 LEU A N 1
ATOM 1717 C CA . LEU A 1 221 ? 21.046 -0.788 -15.311 1.00 95.56 221 LEU A CA 1
ATOM 1718 C C . LEU A 1 221 ? 21.820 0.443 -14.846 1.00 95.56 221 LEU A C 1
ATOM 1720 O O . LEU A 1 221 ? 21.238 1.354 -14.264 1.00 95.56 221 LEU A O 1
ATOM 1724 N N . LYS A 1 222 ? 23.125 0.478 -15.107 1.00 94.62 222 LYS A N 1
ATOM 1725 C CA . LYS A 1 222 ? 23.993 1.609 -14.772 1.00 94.62 222 LYS A CA 1
ATOM 1726 C C . LYS A 1 222 ? 24.572 2.192 -16.057 1.00 94.62 222 LYS A C 1
ATOM 1728 O O . LYS A 1 222 ? 25.086 1.440 -16.885 1.00 94.62 222 LYS A O 1
ATOM 1733 N N . ASN A 1 223 ? 24.469 3.503 -16.257 1.00 93.38 223 ASN A N 1
ATOM 1734 C CA . ASN A 1 223 ? 25.071 4.154 -17.422 1.00 93.38 223 ASN A CA 1
ATOM 1735 C C . ASN A 1 223 ? 26.578 4.431 -17.201 1.00 93.38 223 ASN A C 1
ATOM 1737 O O . ASN A 1 223 ? 27.092 4.256 -16.097 1.00 93.38 223 ASN A O 1
ATOM 1741 N N . LYS A 1 224 ? 27.301 4.894 -18.231 1.00 92.88 224 LYS A N 1
ATOM 1742 C CA . LYS A 1 224 ? 28.738 5.256 -18.133 1.00 92.88 224 LYS A CA 1
ATOM 1743 C C . LYS A 1 224 ? 29.054 6.423 -17.184 1.00 92.88 224 LYS A C 1
ATOM 1745 O O . LYS A 1 224 ? 30.215 6.633 -16.862 1.00 92.88 224 LYS A O 1
ATOM 1750 N N . LYS A 1 225 ? 28.054 7.198 -16.755 1.00 91.44 225 LYS A N 1
ATOM 1751 C CA . LYS A 1 225 ? 28.205 8.239 -15.718 1.00 91.44 225 LYS A CA 1
ATOM 1752 C C . LYS A 1 225 ? 27.966 7.691 -14.310 1.00 91.44 225 LYS A C 1
ATOM 1754 O O . LYS A 1 225 ? 28.076 8.413 -13.327 1.00 91.44 225 LYS A O 1
ATOM 1759 N N . GLY A 1 226 ? 27.610 6.417 -14.229 1.00 91.31 226 GLY A N 1
ATOM 1760 C CA . GLY A 1 226 ? 27.280 5.712 -13.014 1.00 91.31 226 GLY A CA 1
ATOM 1761 C C . GLY A 1 226 ? 25.877 5.954 -12.470 1.00 91.31 226 GLY A C 1
ATOM 1762 O O . GLY A 1 226 ? 25.598 5.560 -11.340 1.00 91.31 226 GLY A O 1
ATOM 1763 N N . GLU A 1 227 ? 24.991 6.548 -13.265 1.00 93.56 227 GLU A N 1
ATOM 1764 C CA . GLU A 1 227 ? 23.597 6.778 -12.900 1.00 93.56 227 GLU A CA 1
ATOM 1765 C C . GLU A 1 227 ? 22.768 5.515 -13.158 1.00 93.56 227 GLU A C 1
ATOM 1767 O O . GLU A 1 227 ? 22.943 4.825 -14.169 1.00 93.56 227 GLU A O 1
ATOM 1772 N N . TYR A 1 228 ? 21.848 5.220 -12.241 1.00 96.12 228 TYR A N 1
ATOM 1773 C CA . TYR A 1 228 ? 20.945 4.083 -12.368 1.00 96.12 228 TYR A CA 1
ATOM 1774 C C . TYR A 1 228 ? 19.763 4.404 -13.282 1.00 96.12 228 TYR A C 1
ATOM 1776 O O . TYR A 1 228 ? 19.140 5.458 -13.161 1.00 96.12 228 TYR A O 1
ATOM 1784 N N . ILE A 1 229 ? 19.434 3.457 -14.154 1.00 96.12 229 ILE A N 1
ATOM 1785 C CA . ILE A 1 229 ? 18.365 3.510 -15.149 1.00 96.12 229 ILE A CA 1
ATOM 1786 C C . ILE A 1 229 ? 17.372 2.393 -14.844 1.00 96.12 229 ILE A C 1
ATOM 1788 O O . ILE A 1 229 ? 17.762 1.233 -14.668 1.00 96.12 229 ILE A O 1
ATOM 1792 N N . LEU A 1 230 ? 16.091 2.749 -14.781 1.00 97.38 230 LEU A N 1
ATOM 1793 C CA . LEU A 1 230 ? 15.008 1.817 -14.501 1.00 97.38 230 LEU A CA 1
ATOM 1794 C C . LEU A 1 230 ? 14.453 1.268 -15.812 1.00 97.38 230 LEU A C 1
ATOM 1796 O O . LEU A 1 230 ? 14.045 2.033 -16.683 1.00 97.38 230 LEU A O 1
ATOM 1800 N N . LEU A 1 231 ? 14.390 -0.055 -15.915 1.00 97.25 231 LEU A N 1
ATOM 1801 C CA . LEU A 1 231 ? 13.779 -0.767 -17.027 1.00 97.25 231 LEU A CA 1
ATOM 1802 C C . LEU A 1 231 ? 12.637 -1.639 -16.511 1.00 97.25 231 LEU A C 1
ATOM 1804 O O . LEU A 1 231 ? 12.834 -2.454 -15.607 1.00 97.25 231 LEU A O 1
ATOM 1808 N N . VAL A 1 232 ? 11.454 -1.508 -17.103 1.00 98.06 232 VAL A N 1
ATOM 1809 C CA . VAL A 1 232 ? 10.278 -2.281 -16.701 1.00 98.06 232 VAL A CA 1
ATOM 1810 C C . VAL A 1 232 ? 9.640 -2.944 -17.912 1.00 98.06 232 VAL A C 1
ATOM 1812 O O . VAL A 1 232 ? 9.267 -2.261 -18.857 1.00 98.06 232 VAL A O 1
ATOM 1815 N N . VAL A 1 233 ? 9.515 -4.274 -17.892 1.00 98.19 233 VAL A N 1
ATOM 1816 C CA . VAL A 1 233 ? 8.939 -5.062 -18.999 1.00 98.19 233 VAL A CA 1
ATOM 1817 C C . VAL A 1 233 ? 7.624 -5.700 -18.565 1.00 98.19 233 VAL A C 1
ATOM 1819 O O . VAL A 1 233 ? 7.614 -6.510 -17.632 1.00 98.19 233 VAL A O 1
ATOM 1822 N N . GLY A 1 234 ? 6.523 -5.387 -19.245 1.00 97.94 234 GLY A N 1
ATOM 1823 C CA . GLY A 1 234 ? 5.194 -5.898 -18.908 1.00 97.94 234 GLY A CA 1
ATOM 1824 C C . GLY A 1 234 ? 5.103 -7.430 -18.907 1.00 97.94 234 GLY A C 1
ATOM 1825 O O . GLY A 1 234 ? 5.762 -8.124 -19.689 1.00 97.94 234 GLY A O 1
ATOM 1826 N N . ARG A 1 235 ? 4.326 -8.002 -17.978 1.00 96.44 235 ARG A N 1
ATOM 1827 C CA . ARG A 1 235 ? 4.068 -9.456 -17.915 1.00 96.44 235 ARG A CA 1
ATOM 1828 C C . ARG A 1 235 ? 2.852 -9.868 -18.730 1.00 96.44 235 ARG A C 1
ATOM 1830 O O . ARG A 1 235 ? 2.830 -10.991 -19.225 1.00 96.44 235 ARG A O 1
ATOM 1837 N N . ASP A 1 236 ? 1.882 -8.975 -18.853 1.00 95.81 236 ASP A N 1
ATOM 1838 C CA . ASP A 1 236 ? 0.599 -9.194 -19.504 1.00 95.81 236 ASP A CA 1
ATOM 1839 C C . ASP A 1 236 ? 0.030 -7.870 -20.049 1.00 95.81 236 ASP A C 1
ATOM 1841 O O . ASP A 1 236 ? 0.628 -6.802 -19.903 1.00 95.81 236 ASP A O 1
ATOM 1845 N N . LYS A 1 237 ? -1.153 -7.939 -20.670 1.00 95.75 237 LYS A N 1
ATOM 1846 C CA . LYS A 1 237 ? -1.838 -6.773 -21.243 1.00 95.75 237 LYS A CA 1
ATOM 1847 C C . LYS A 1 237 ? -2.117 -5.676 -20.208 1.00 95.75 237 LYS A C 1
ATOM 1849 O O . LYS A 1 237 ? -2.071 -4.501 -20.556 1.00 95.75 237 LYS A O 1
ATOM 1854 N N . LYS A 1 238 ? -2.416 -6.042 -18.959 1.00 97.06 238 LYS A N 1
ATOM 1855 C CA . LYS A 1 238 ? -2.730 -5.076 -17.902 1.00 97.06 238 LYS A CA 1
ATOM 1856 C C . LYS A 1 238 ? -1.474 -4.325 -17.476 1.00 97.06 238 LYS A C 1
ATOM 1858 O O . LYS A 1 238 ? -1.522 -3.109 -17.341 1.00 97.06 238 LYS A O 1
ATOM 1863 N N . ASP A 1 239 ? -0.358 -5.031 -17.306 1.00 97.56 239 ASP A N 1
ATOM 1864 C CA . ASP A 1 239 ? 0.933 -4.390 -17.071 1.00 97.56 239 ASP A CA 1
ATOM 1865 C C . ASP A 1 239 ? 1.287 -3.438 -18.222 1.00 97.56 239 ASP A C 1
ATOM 1867 O O . ASP A 1 239 ? 1.656 -2.306 -17.944 1.00 97.56 239 ASP A O 1
ATOM 1871 N N . ASN A 1 240 ? 1.140 -3.856 -19.486 1.00 97.38 240 ASN A N 1
ATOM 1872 C CA . ASN A 1 240 ? 1.443 -3.004 -20.645 1.00 97.38 240 ASN A CA 1
ATOM 1873 C C . ASN A 1 240 ? 0.654 -1.685 -20.605 1.00 97.38 240 ASN A C 1
ATOM 1875 O O . ASN A 1 240 ? 1.248 -0.611 -20.635 1.00 97.38 240 ASN A O 1
ATOM 1879 N N . GLN A 1 241 ? -0.667 -1.772 -20.421 1.00 97.50 241 GLN A N 1
ATOM 1880 C CA . GLN A 1 241 ? -1.548 -0.604 -20.308 1.00 97.50 241 GLN A CA 1
ATOM 1881 C C . GLN A 1 241 ? -1.165 0.301 -19.130 1.00 97.50 241 GLN A C 1
ATOM 1883 O O . GLN A 1 241 ? -1.181 1.525 -19.243 1.00 97.50 241 GLN A O 1
ATOM 1888 N N . ASN A 1 242 ? -0.800 -0.292 -17.991 1.00 97.69 242 ASN A N 1
ATOM 1889 C CA . ASN A 1 242 ? -0.349 0.473 -16.834 1.00 97.69 242 ASN A CA 1
ATOM 1890 C C . ASN A 1 242 ? 0.997 1.162 -17.098 1.00 97.69 242 ASN A C 1
ATOM 1892 O O . ASN A 1 242 ? 1.170 2.300 -16.681 1.00 97.69 242 ASN A O 1
ATOM 1896 N N . LEU A 1 243 ? 1.944 0.505 -17.778 1.00 97.94 243 LEU A N 1
ATOM 1897 C CA . LEU A 1 243 ? 3.233 1.107 -18.137 1.00 97.94 243 LEU A CA 1
ATOM 1898 C C . LEU A 1 243 ? 3.045 2.287 -19.093 1.00 97.94 243 LEU A C 1
ATOM 1900 O O . LEU A 1 243 ? 3.622 3.342 -18.852 1.00 97.94 243 LEU A O 1
ATOM 1904 N N . GLU A 1 244 ? 2.191 2.144 -20.107 1.00 96.69 244 GLU A N 1
ATOM 1905 C CA . GLU A 1 244 ? 1.819 3.236 -21.017 1.00 96.69 244 GLU A CA 1
ATOM 1906 C C . GLU A 1 244 ? 1.236 4.436 -20.261 1.00 96.69 244 GLU A C 1
ATOM 1908 O O . GLU A 1 244 ? 1.661 5.568 -20.479 1.00 96.69 244 GLU A O 1
ATOM 1913 N N . GLY A 1 245 ? 0.299 4.195 -19.336 1.00 97.50 245 GLY A N 1
ATOM 1914 C CA . GLY A 1 245 ? -0.326 5.253 -18.537 1.00 97.50 245 GLY A CA 1
ATOM 1915 C C . GLY A 1 245 ? 0.583 5.870 -17.467 1.00 97.50 245 GLY A C 1
ATOM 1916 O O . GLY A 1 245 ? 0.309 6.971 -16.992 1.00 97.50 245 GLY A O 1
ATOM 1917 N N . LEU A 1 246 ? 1.652 5.176 -17.065 1.00 97.31 246 LEU A N 1
ATOM 1918 C CA . LEU A 1 246 ? 2.642 5.670 -16.102 1.00 97.31 246 LEU A CA 1
ATOM 1919 C C . LEU A 1 246 ? 3.814 6.395 -16.765 1.00 97.31 246 LEU A C 1
ATOM 1921 O O . LEU A 1 246 ? 4.579 7.053 -16.051 1.00 97.31 246 LEU A O 1
ATOM 1925 N N . ALA A 1 247 ? 3.964 6.275 -18.083 1.00 96.25 247 ALA A N 1
ATOM 1926 C CA . ALA A 1 247 ? 5.015 6.950 -18.817 1.00 96.25 247 ALA A CA 1
ATOM 1927 C C . ALA A 1 247 ? 4.889 8.471 -18.694 1.00 96.25 247 ALA A C 1
ATOM 1929 O O . ALA A 1 247 ? 3.792 9.032 -18.682 1.00 96.25 247 ALA A O 1
ATOM 1930 N N . ARG A 1 248 ? 6.032 9.143 -18.575 1.00 94.38 248 ARG A N 1
ATOM 1931 C CA . ARG A 1 248 ? 6.123 10.603 -18.491 1.00 94.38 248 ARG A CA 1
ATOM 1932 C C . ARG A 1 248 ? 7.124 11.128 -19.509 1.00 94.38 248 ARG A C 1
ATOM 1934 O O . ARG A 1 248 ? 7.894 10.354 -20.071 1.00 94.38 248 ARG A O 1
ATOM 1941 N N . SER A 1 249 ? 7.135 12.449 -19.680 1.00 91.62 249 SER A N 1
ATOM 1942 C CA . SER A 1 249 ? 8.057 13.100 -20.607 1.00 91.62 249 SER A CA 1
ATOM 1943 C C . SER A 1 249 ? 9.509 12.675 -20.361 1.00 91.62 249 SER A C 1
ATOM 1945 O O . SER A 1 249 ? 9.988 12.715 -19.221 1.00 91.62 249 SER A O 1
ATOM 1947 N N . GLY A 1 250 ? 10.180 12.255 -21.434 1.00 90.75 250 GLY A N 1
ATOM 1948 C CA . GLY A 1 250 ? 11.562 11.773 -21.421 1.00 90.75 250 GLY A CA 1
ATOM 1949 C C . GLY A 1 250 ? 11.720 10.270 -21.174 1.00 90.75 250 GLY A C 1
ATOM 1950 O O . GLY A 1 250 ? 12.836 9.766 -21.262 1.00 90.75 250 GLY A O 1
ATOM 1951 N N . ASP A 1 251 ? 10.643 9.531 -20.898 1.00 95.44 251 ASP A N 1
ATOM 1952 C CA . ASP A 1 251 ? 10.704 8.068 -20.895 1.00 95.44 251 ASP A CA 1
ATOM 1953 C C . ASP A 1 251 ? 10.793 7.524 -22.330 1.00 95.44 251 ASP A C 1
ATOM 1955 O O . ASP A 1 251 ? 10.239 8.093 -23.276 1.00 95.44 251 ASP A O 1
ATOM 1959 N N . LEU A 1 252 ? 11.450 6.373 -22.480 1.00 96.56 252 LEU A N 1
ATOM 1960 C CA . LEU A 1 252 ? 11.498 5.625 -23.732 1.00 96.56 252 LEU A CA 1
ATOM 1961 C C . LEU A 1 252 ? 10.622 4.382 -23.621 1.00 96.56 252 LEU A C 1
ATOM 1963 O O . LEU A 1 252 ? 10.806 3.567 -22.717 1.00 96.56 252 LEU A O 1
ATOM 1967 N N . MET A 1 253 ? 9.707 4.209 -24.564 1.00 96.81 253 MET A N 1
ATOM 1968 C CA . MET A 1 253 ? 8.886 3.011 -24.676 1.00 96.81 253 MET A CA 1
ATOM 1969 C C . MET A 1 253 ? 9.332 2.137 -25.840 1.00 96.81 253 MET A C 1
ATOM 1971 O O . MET A 1 253 ? 9.646 2.640 -26.914 1.00 96.81 253 MET A O 1
ATOM 1975 N N . ILE A 1 254 ? 9.369 0.827 -25.613 1.00 97.19 254 ILE A N 1
ATOM 1976 C CA . ILE A 1 254 ? 9.762 -0.180 -26.595 1.00 97.19 254 ILE A CA 1
ATOM 1977 C C . ILE A 1 254 ? 8.644 -1.199 -26.736 1.00 97.19 254 ILE A C 1
ATOM 1979 O O . ILE A 1 254 ? 8.213 -1.812 -25.756 1.00 97.19 254 ILE A O 1
ATOM 1983 N N . GLU A 1 255 ? 8.239 -1.418 -27.980 1.00 96.94 255 GLU A N 1
ATOM 1984 C CA . GLU A 1 255 ? 7.201 -2.371 -28.362 1.00 96.94 255 GLU A CA 1
ATOM 1985 C C . GLU A 1 255 ? 7.627 -3.126 -29.627 1.00 96.94 255 GLU A C 1
ATOM 1987 O O . GLU A 1 255 ? 8.407 -2.621 -30.438 1.00 96.94 255 GLU A O 1
ATOM 1992 N N . LEU A 1 256 ? 7.125 -4.349 -29.810 1.00 96.25 256 LEU A N 1
ATOM 1993 C CA . LEU A 1 256 ? 7.288 -5.073 -31.073 1.00 96.25 256 LEU A CA 1
ATOM 1994 C C . LEU A 1 256 ? 6.473 -4.374 -32.168 1.00 96.25 256 LEU A C 1
ATOM 1996 O O . LEU A 1 256 ? 5.301 -4.074 -31.967 1.00 96.25 256 LEU A O 1
ATOM 2000 N N . ALA A 1 257 ? 7.082 -4.127 -33.328 1.00 94.62 257 ALA A N 1
ATOM 2001 C CA . ALA A 1 257 ? 6.437 -3.348 -34.387 1.00 94.62 257 ALA A CA 1
ATOM 2002 C C . ALA A 1 257 ? 5.375 -4.138 -35.171 1.00 94.62 257 ALA A C 1
ATOM 2004 O O . ALA A 1 257 ? 4.407 -3.561 -35.657 1.00 94.62 257 ALA A O 1
ATOM 2005 N N . GLU A 1 258 ? 5.566 -5.451 -35.308 1.00 90.75 258 GLU A N 1
ATOM 2006 C CA . GLU A 1 258 ? 4.772 -6.309 -36.205 1.00 90.75 258 GLU A CA 1
ATOM 2007 C C . GLU A 1 258 ? 3.997 -7.407 -35.452 1.00 90.75 258 GLU A C 1
ATOM 2009 O O . GLU A 1 258 ? 3.226 -8.153 -36.048 1.00 90.75 258 GLU A O 1
ATOM 2014 N N . GLU A 1 259 ? 4.190 -7.527 -34.138 1.00 88.19 259 GLU A N 1
ATOM 2015 C CA . GLU A 1 259 ? 3.664 -8.623 -33.323 1.00 88.19 259 GLU A CA 1
ATOM 2016 C C . GLU A 1 259 ? 3.164 -8.110 -31.974 1.00 88.19 259 GLU A C 1
ATOM 2018 O O . GLU A 1 259 ? 3.669 -7.130 -31.432 1.00 88.19 259 GLU A O 1
ATOM 2023 N N . ASN A 1 260 ? 2.219 -8.830 -31.370 1.00 89.62 260 ASN A N 1
ATOM 2024 C CA . ASN A 1 260 ? 1.822 -8.550 -29.992 1.00 89.62 260 ASN A CA 1
ATOM 2025 C C . ASN A 1 260 ? 2.907 -9.027 -29.018 1.00 89.62 260 ASN A C 1
ATOM 2027 O O . ASN A 1 260 ? 3.370 -10.170 -29.093 1.00 89.62 260 ASN A O 1
ATOM 2031 N N . GLY A 1 261 ? 3.260 -8.181 -28.054 1.00 93.38 261 GLY A N 1
ATOM 2032 C CA . GLY A 1 261 ? 4.305 -8.478 -27.084 1.00 93.38 261 GLY A CA 1
ATOM 2033 C C . GLY A 1 261 ? 4.203 -7.663 -25.802 1.00 93.38 261 GLY A C 1
ATOM 2034 O O . GLY A 1 261 ? 3.242 -6.917 -25.600 1.00 93.38 261 GLY A O 1
ATOM 2035 N N . PRO A 1 262 ? 5.175 -7.835 -24.897 1.00 96.88 262 PRO A N 1
ATOM 2036 C CA . PRO A 1 262 ? 5.289 -6.975 -23.739 1.00 96.88 262 PRO A CA 1
ATOM 2037 C C . PRO A 1 262 ? 5.668 -5.560 -24.179 1.00 96.88 262 PRO A C 1
ATOM 2039 O O . PRO A 1 262 ? 6.450 -5.372 -25.109 1.00 96.88 262 PRO A O 1
ATOM 2042 N N . THR A 1 263 ? 5.147 -4.587 -23.451 1.00 97.56 263 THR A N 1
ATOM 2043 C CA . THR A 1 263 ? 5.583 -3.200 -23.529 1.00 97.56 263 THR A CA 1
ATOM 2044 C C . THR A 1 263 ? 6.712 -3.012 -22.531 1.00 97.56 263 THR A C 1
ATOM 2046 O O . THR A 1 263 ? 6.632 -3.480 -21.388 1.00 97.56 263 THR A O 1
ATOM 2049 N N . CYS A 1 264 ? 7.776 -2.345 -22.954 1.00 97.88 264 CYS A N 1
ATOM 2050 C CA . CYS A 1 264 ? 8.888 -2.014 -22.087 1.00 97.88 264 CYS A CA 1
ATOM 2051 C C . CYS A 1 264 ? 9.019 -0.503 -21.924 1.00 97.88 264 CYS A C 1
ATOM 2053 O O . CYS A 1 264 ? 8.978 0.232 -22.903 1.00 97.88 264 CYS A O 1
ATOM 2055 N N . LEU A 1 265 ? 9.175 -0.049 -20.683 1.00 97.88 265 LEU A N 1
ATOM 2056 C CA . LEU A 1 265 ? 9.400 1.347 -20.332 1.00 97.88 265 LEU A CA 1
ATOM 2057 C C . LEU A 1 265 ? 10.796 1.502 -19.733 1.00 97.88 265 LEU A C 1
ATOM 2059 O O . LEU A 1 265 ? 11.151 0.793 -18.786 1.00 97.88 265 LEU A O 1
ATOM 2063 N N . ILE A 1 266 ? 11.566 2.446 -20.270 1.00 96.88 266 ILE A N 1
ATOM 2064 C CA . ILE A 1 266 ? 12.857 2.873 -19.735 1.00 96.88 266 ILE A CA 1
ATOM 2065 C C . ILE A 1 266 ? 12.725 4.281 -19.163 1.00 96.88 266 ILE A C 1
ATOM 2067 O O . ILE A 1 266 ? 12.254 5.188 -19.847 1.00 96.88 266 ILE A O 1
ATOM 2071 N N . ARG A 1 267 ? 13.194 4.471 -17.927 1.00 95.62 267 ARG A N 1
ATOM 2072 C CA . ARG A 1 267 ? 13.202 5.765 -17.239 1.00 95.62 267 ARG A CA 1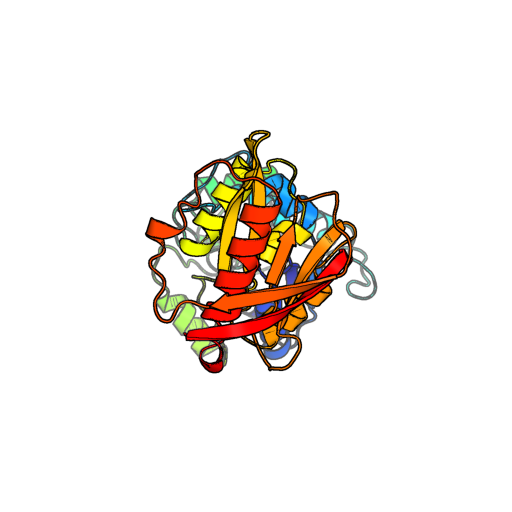
ATOM 2073 C C . ARG A 1 267 ? 14.582 6.121 -16.707 1.00 95.62 267 ARG A C 1
ATOM 2075 O O . ARG A 1 267 ? 15.296 5.275 -16.170 1.00 95.62 267 ARG A O 1
ATOM 2082 N N . GLY A 1 268 ? 14.908 7.410 -16.791 1.00 91.06 268 GLY A N 1
ATOM 2083 C CA . GLY A 1 268 ? 16.189 7.975 -16.353 1.00 91.06 268 GLY A CA 1
ATOM 2084 C C . GLY A 1 268 ? 17.183 8.200 -17.495 1.00 91.06 268 GLY A C 1
ATOM 2085 O O . GLY A 1 268 ? 18.286 8.673 -17.248 1.00 91.06 268 GLY A O 1
ATOM 2086 N N . MET A 1 269 ? 16.800 7.893 -18.737 1.00 81.38 269 MET A N 1
ATOM 2087 C CA . MET A 1 269 ? 17.552 8.264 -19.936 1.00 81.38 269 MET A CA 1
ATOM 2088 C C . MET A 1 269 ? 16.955 9.547 -20.517 1.00 81.38 269 MET A C 1
ATOM 2090 O O . MET A 1 269 ? 15.741 9.647 -20.597 1.00 81.38 269 MET A O 1
ATOM 2094 N N . ILE A 1 270 ? 17.778 10.536 -20.880 1.00 65.19 270 ILE A N 1
ATOM 2095 C CA . ILE A 1 270 ? 17.278 11.900 -21.154 1.00 65.19 270 ILE A CA 1
ATOM 2096 C C . ILE A 1 270 ? 17.336 12.287 -22.646 1.00 65.19 270 ILE A C 1
ATOM 2098 O O . ILE A 1 270 ? 16.650 13.218 -23.042 1.00 65.19 270 ILE A O 1
ATOM 2102 N N . ASN A 1 271 ? 18.059 11.560 -23.510 1.00 68.25 271 ASN A N 1
ATOM 2103 C CA . ASN A 1 271 ? 18.270 11.977 -24.908 1.00 68.25 271 ASN A CA 1
ATOM 2104 C C . ASN A 1 271 ? 18.091 10.826 -25.910 1.00 68.25 271 ASN A C 1
ATOM 2106 O O . ASN A 1 271 ? 19.063 10.141 -26.236 1.00 68.25 271 ASN A O 1
ATOM 2110 N N . HIS A 1 272 ? 16.875 10.654 -26.435 1.00 77.56 272 HIS A N 1
ATOM 2111 C CA . HIS A 1 272 ? 16.573 9.693 -27.499 1.00 77.56 272 HIS A CA 1
ATOM 2112 C C . HIS A 1 272 ? 15.602 10.269 -28.524 1.00 77.56 272 HIS A C 1
ATOM 2114 O O . HIS A 1 272 ? 14.804 11.147 -28.219 1.00 77.56 272 HIS A O 1
ATOM 2120 N N . GLU A 1 273 ? 15.661 9.729 -29.734 1.00 83.56 273 GLU A N 1
ATOM 2121 C CA . GLU A 1 273 ? 14.692 9.999 -30.789 1.00 83.56 273 GLU A CA 1
ATOM 2122 C C . GLU A 1 273 ? 13.860 8.745 -31.031 1.00 83.56 273 GLU A C 1
ATOM 2124 O O . GLU A 1 273 ? 14.367 7.619 -30.935 1.00 83.56 273 GLU A O 1
ATOM 2129 N N . SER A 1 274 ? 12.581 8.938 -31.356 1.00 91.38 274 SER A N 1
ATOM 2130 C CA . SER A 1 274 ? 11.738 7.832 -31.797 1.00 91.38 274 SER A CA 1
ATOM 2131 C C . SER A 1 274 ? 12.306 7.240 -33.082 1.00 91.38 274 SER A C 1
ATOM 2133 O O . SER A 1 274 ? 12.558 7.960 -34.048 1.00 91.38 274 SER A O 1
ATOM 2135 N N . ARG A 1 275 ? 12.513 5.925 -33.104 1.00 94.81 275 ARG A N 1
ATOM 2136 C CA . ARG A 1 275 ? 13.102 5.219 -34.249 1.00 94.81 275 ARG A CA 1
ATOM 2137 C C . ARG A 1 275 ? 12.673 3.760 -34.278 1.00 94.81 275 ARG A C 1
A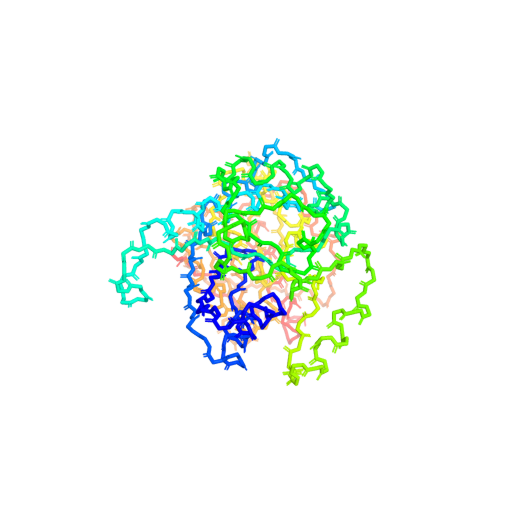TOM 2139 O O . ARG A 1 275 ? 12.176 3.226 -33.290 1.00 94.81 275 ARG A O 1
ATOM 2146 N N . ILE A 1 276 ? 12.899 3.107 -35.411 1.00 95.50 276 ILE A N 1
ATOM 2147 C CA . ILE A 1 276 ? 12.716 1.661 -35.548 1.00 95.50 276 ILE A CA 1
ATOM 2148 C C . ILE A 1 276 ? 14.088 1.001 -35.481 1.00 95.50 276 ILE A C 1
ATOM 2150 O O . ILE A 1 276 ? 15.036 1.467 -36.111 1.00 95.50 276 ILE A O 1
ATOM 2154 N N . MET A 1 277 ? 14.197 -0.082 -34.717 1.00 95.62 277 MET A N 1
ATOM 2155 C CA . MET A 1 277 ? 15.409 -0.897 -34.651 1.00 95.62 277 MET A CA 1
ATOM 2156 C C . MET A 1 277 ? 15.085 -2.356 -34.935 1.00 95.62 277 MET A C 1
ATOM 2158 O O . MET A 1 277 ? 14.011 -2.840 -34.583 1.00 95.62 277 MET A O 1
ATOM 2162 N N . GLU A 1 278 ? 16.033 -3.068 -35.540 1.00 96.38 278 GLU A N 1
ATOM 2163 C CA . GLU A 1 278 ? 15.944 -4.513 -35.722 1.00 96.38 278 GLU A CA 1
ATOM 2164 C C . GLU A 1 278 ? 16.996 -5.217 -34.874 1.00 96.38 278 GLU A C 1
ATOM 2166 O O . GLU A 1 278 ? 18.157 -4.808 -34.862 1.00 96.38 278 GLU A O 1
ATOM 2171 N N . LEU A 1 279 ? 16.606 -6.296 -34.200 1.00 96.50 279 LEU A N 1
ATOM 2172 C CA . LEU A 1 279 ? 17.529 -7.090 -33.397 1.00 96.50 279 LEU A CA 1
ATOM 2173 C C . LEU A 1 279 ? 17.176 -8.574 -33.464 1.00 96.50 279 LEU A C 1
ATOM 2175 O O . LEU A 1 279 ? 16.001 -8.947 -33.460 1.00 96.50 279 LEU A O 1
ATOM 2179 N N . GLU A 1 280 ? 18.198 -9.426 -33.523 1.00 96.31 280 GLU A N 1
ATOM 2180 C CA . GLU A 1 280 ? 18.025 -10.868 -33.369 1.00 96.31 280 GLU A CA 1
ATOM 2181 C C . GLU A 1 280 ? 17.854 -11.219 -31.891 1.00 96.31 280 GLU A C 1
ATOM 2183 O O . GLU A 1 280 ? 18.698 -10.909 -31.050 1.00 96.31 280 GLU A O 1
ATOM 2188 N N . ILE A 1 281 ? 16.729 -11.853 -31.570 1.00 96.19 281 ILE A N 1
ATOM 2189 C CA . ILE A 1 281 ? 16.388 -12.213 -30.199 1.00 96.19 281 ILE A CA 1
ATOM 2190 C C . ILE A 1 281 ? 16.919 -13.610 -29.906 1.00 96.19 281 ILE A C 1
ATOM 2192 O O . ILE A 1 281 ? 16.610 -14.548 -30.645 1.00 96.19 281 ILE A O 1
ATOM 2196 N N . PRO A 1 282 ? 17.672 -13.800 -28.813 1.00 94.62 282 PRO A N 1
ATOM 2197 C CA . PRO A 1 282 ? 18.251 -15.096 -28.508 1.00 94.62 282 PRO A CA 1
ATOM 2198 C C . PRO A 1 282 ? 17.164 -16.135 -28.192 1.00 94.62 282 PRO A C 1
ATOM 2200 O O . PRO A 1 282 ? 16.104 -15.821 -27.641 1.00 94.62 282 PRO A O 1
ATOM 2203 N N . LYS A 1 283 ? 17.427 -17.401 -28.547 1.00 93.62 283 LYS A N 1
ATOM 2204 C CA . LYS A 1 283 ? 16.535 -18.529 -28.210 1.00 93.62 283 LYS A CA 1
ATOM 2205 C C . LYS A 1 283 ? 16.478 -18.777 -26.704 1.00 93.62 283 LYS A C 1
ATOM 2207 O O . LYS A 1 283 ? 15.408 -19.059 -26.167 1.00 93.62 283 LYS A O 1
ATOM 2212 N N . GLU A 1 284 ? 17.618 -18.627 -26.042 1.00 92.31 284 GLU A N 1
ATOM 2213 C CA . GLU A 1 284 ? 17.801 -18.799 -24.604 1.00 92.31 284 GLU A CA 1
ATOM 2214 C C . GLU A 1 284 ? 18.472 -17.558 -24.022 1.00 92.31 284 GLU A C 1
ATOM 2216 O O . GLU A 1 284 ? 19.339 -16.966 -24.659 1.00 92.31 284 GLU A O 1
ATOM 2221 N N . LEU A 1 285 ? 18.081 -17.166 -22.809 1.00 91.44 285 LEU A N 1
ATOM 2222 C CA . LEU A 1 285 ? 18.647 -16.005 -22.130 1.00 91.44 285 LEU A CA 1
ATOM 2223 C C . LEU A 1 285 ? 19.074 -16.379 -20.716 1.00 91.44 285 LEU A C 1
ATOM 2225 O O . LEU A 1 285 ? 18.230 -16.717 -19.880 1.00 91.44 285 LEU A O 1
ATOM 2229 N N . LYS A 1 286 ? 20.372 -16.270 -20.421 1.00 89.44 286 LYS A N 1
ATOM 2230 C CA . LYS A 1 286 ? 20.872 -16.391 -19.049 1.00 89.44 286 LYS A CA 1
ATOM 2231 C C . LYS A 1 286 ? 21.005 -15.008 -18.430 1.00 89.44 286 LYS A C 1
ATOM 2233 O O . LYS A 1 286 ? 21.768 -14.171 -18.897 1.00 89.44 286 LYS A O 1
ATOM 2238 N N . MET A 1 287 ? 20.302 -14.781 -17.322 1.00 85.94 287 MET A N 1
ATOM 2239 C CA . MET A 1 287 ? 20.310 -13.486 -16.627 1.00 85.94 287 MET A CA 1
ATOM 2240 C C . MET A 1 287 ? 21.713 -13.029 -16.199 1.00 85.94 287 MET A C 1
ATOM 2242 O O . MET A 1 287 ? 21.982 -11.831 -16.173 1.00 85.94 287 MET A O 1
ATOM 2246 N N . SER A 1 288 ? 22.617 -13.968 -15.901 1.00 85.19 288 SER A N 1
ATOM 2247 C CA . SER A 1 288 ? 24.017 -13.686 -15.564 1.00 85.19 288 SER A CA 1
ATOM 2248 C C . SER A 1 288 ? 24.809 -13.073 -16.724 1.00 85.19 288 SER A C 1
ATOM 2250 O O . SER A 1 288 ? 25.720 -12.286 -16.492 1.00 85.19 288 SER A O 1
ATOM 2252 N N . GLU A 1 289 ? 24.459 -13.399 -17.970 1.00 86.44 289 GLU A N 1
ATOM 2253 C CA . GLU A 1 289 ? 25.154 -12.914 -19.170 1.00 86.44 289 GLU A CA 1
ATOM 2254 C C . GLU A 1 289 ? 24.777 -11.466 -19.508 1.00 86.44 289 GLU A C 1
ATOM 2256 O O . GLU A 1 289 ? 25.537 -10.773 -20.176 1.00 86.44 289 GLU A O 1
ATOM 2261 N N . LEU A 1 290 ? 23.653 -10.966 -18.977 1.00 86.25 290 LEU A N 1
ATOM 2262 C CA . LEU A 1 290 ? 23.221 -9.574 -19.159 1.00 86.25 290 LEU A CA 1
ATOM 2263 C C . LEU A 1 290 ? 24.085 -8.569 -18.388 1.00 86.25 290 LEU A C 1
ATOM 2265 O O . LEU A 1 290 ? 23.950 -7.361 -18.596 1.00 86.25 290 LEU A O 1
ATOM 2269 N N . LYS A 1 291 ? 24.921 -9.064 -17.459 1.00 87.25 291 LYS A N 1
ATOM 2270 C CA . LYS A 1 291 ? 25.831 -8.282 -16.612 1.00 87.25 291 LYS A CA 1
ATOM 2271 C C . LYS A 1 291 ? 25.183 -6.998 -16.093 1.00 87.25 291 LYS A C 1
ATOM 2273 O O . LYS A 1 291 ? 25.741 -5.918 -16.244 1.00 87.25 291 LYS A O 1
ATOM 2278 N N . LEU A 1 292 ? 23.966 -7.081 -15.543 1.00 87.44 292 LEU A N 1
ATOM 2279 C CA . LEU A 1 292 ? 23.114 -5.907 -15.272 1.00 87.44 292 LEU A CA 1
ATOM 2280 C C . LEU A 1 292 ? 23.810 -4.815 -14.432 1.00 87.44 292 LEU A C 1
ATOM 2282 O O . LEU A 1 292 ? 23.538 -3.638 -14.651 1.00 87.44 292 LEU A O 1
ATOM 2286 N N . GLY A 1 293 ? 24.749 -5.196 -13.557 1.00 85.00 293 GLY A N 1
ATOM 2287 C CA . GLY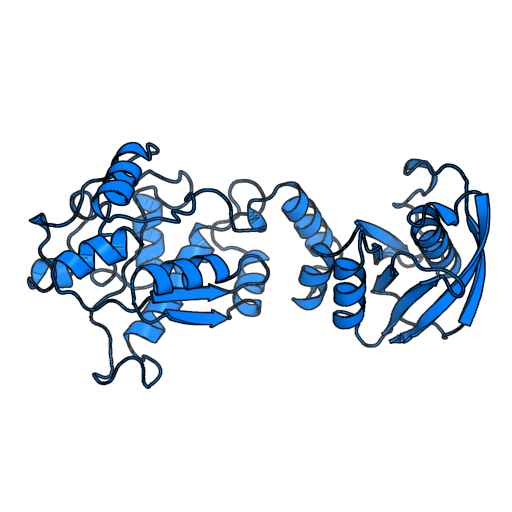 A 1 293 ? 25.535 -4.275 -12.727 1.00 85.00 293 GLY A CA 1
ATOM 2288 C C . GLY A 1 293 ? 26.651 -3.497 -13.442 1.00 85.00 293 GLY A C 1
ATOM 2289 O O . GLY A 1 293 ? 27.100 -2.488 -12.906 1.00 85.00 293 GLY A O 1
ATOM 2290 N N . ASP A 1 294 ? 27.085 -3.919 -14.633 1.00 91.81 294 ASP A N 1
ATOM 2291 C CA . ASP A 1 294 ? 28.159 -3.247 -15.376 1.00 91.81 294 ASP A CA 1
ATOM 2292 C C . ASP A 1 294 ? 27.697 -1.895 -15.936 1.00 91.81 294 ASP A C 1
ATOM 2294 O O . ASP A 1 294 ? 26.538 -1.731 -16.330 1.00 91.81 294 ASP A O 1
ATOM 2298 N N . GLU A 1 295 ? 28.626 -0.951 -16.063 1.00 94.56 295 GLU A N 1
ATOM 2299 C CA . GLU A 1 295 ? 28.363 0.345 -16.688 1.00 94.56 295 GLU A CA 1
ATOM 2300 C C . GLU A 1 295 ? 28.228 0.223 -18.204 1.00 94.56 295 GLU A C 1
ATOM 2302 O O . GLU A 1 295 ? 29.129 -0.260 -18.898 1.00 94.56 295 GLU A O 1
ATOM 2307 N N . LYS A 1 296 ? 27.115 0.726 -18.730 1.00 93.56 296 LYS A N 1
ATOM 2308 C CA . LYS A 1 296 ? 26.716 0.579 -20.129 1.00 93.56 296 LYS A CA 1
ATOM 2309 C C . LYS A 1 296 ? 26.543 1.926 -20.810 1.00 93.56 296 LYS A C 1
ATOM 2311 O O . LYS A 1 296 ? 26.143 2.921 -20.207 1.00 93.56 296 LYS A O 1
ATOM 2316 N N . SER A 1 297 ? 26.882 1.964 -22.087 1.00 92.94 297 SER A N 1
ATOM 2317 C CA . SER A 1 297 ? 26.508 3.038 -22.996 1.00 92.94 297 SER A CA 1
ATOM 2318 C C . SER A 1 297 ? 24.995 3.045 -23.223 1.00 92.94 297 SER A C 1
ATOM 2320 O O . SER A 1 297 ? 24.289 2.080 -22.923 1.00 92.94 297 SER A O 1
ATOM 2322 N N . HIS A 1 298 ? 24.490 4.143 -23.778 1.00 90.56 298 HIS A N 1
ATOM 2323 C CA . HIS A 1 298 ? 23.070 4.275 -24.087 1.00 90.56 298 HIS A CA 1
ATOM 2324 C C . HIS A 1 298 ? 22.593 3.202 -25.085 1.00 90.56 298 HIS A C 1
ATOM 2326 O O . HIS A 1 298 ? 21.539 2.611 -24.875 1.00 90.56 298 HIS A O 1
ATOM 2332 N N . GLU A 1 299 ? 23.389 2.893 -26.114 1.00 91.50 299 GLU A N 1
ATOM 2333 C CA . GLU A 1 299 ? 23.069 1.841 -27.092 1.00 91.50 299 GLU A CA 1
ATOM 2334 C C . GLU A 1 299 ? 23.068 0.439 -26.462 1.00 91.50 299 GLU A C 1
ATOM 2336 O O . GLU A 1 299 ? 22.185 -0.364 -26.746 1.00 91.50 299 GLU A O 1
ATOM 2341 N N . GLU A 1 300 ? 23.995 0.140 -25.546 1.00 94.00 300 GLU A N 1
ATOM 2342 C CA . GLU A 1 300 ? 23.987 -1.137 -24.813 1.00 94.00 300 GLU A CA 1
ATOM 2343 C C . GLU A 1 300 ? 22.734 -1.290 -23.936 1.00 94.00 300 GLU A C 1
ATOM 2345 O O . GLU A 1 300 ? 22.168 -2.381 -23.856 1.00 94.00 300 GLU A O 1
ATOM 2350 N N . ILE A 1 301 ? 22.271 -0.207 -23.301 1.00 94.56 301 ILE A N 1
ATOM 2351 C CA . ILE A 1 301 ? 21.029 -0.202 -22.513 1.00 94.56 301 ILE A CA 1
ATOM 2352 C C . ILE A 1 301 ? 19.816 -0.461 -23.412 1.00 94.56 301 ILE A C 1
ATOM 2354 O O . ILE A 1 301 ? 18.988 -1.312 -23.081 1.00 94.56 301 ILE A O 1
ATOM 2358 N N . ILE A 1 302 ? 19.728 0.226 -24.556 1.00 95.19 302 ILE A N 1
ATOM 2359 C CA . ILE A 1 302 ? 18.646 0.028 -25.528 1.00 95.19 302 ILE A CA 1
ATOM 2360 C C . ILE A 1 302 ? 18.658 -1.411 -26.044 1.00 95.19 302 ILE A C 1
ATOM 2362 O O . ILE A 1 302 ? 17.629 -2.077 -25.992 1.00 95.19 302 ILE A O 1
ATOM 2366 N N . ASN A 1 303 ? 19.812 -1.935 -26.461 1.00 94.75 303 ASN A N 1
ATOM 2367 C CA . ASN A 1 303 ? 19.926 -3.310 -26.947 1.00 94.75 303 ASN A CA 1
ATOM 2368 C C . ASN A 1 303 ? 19.484 -4.334 -25.896 1.00 94.75 303 ASN A C 1
ATOM 2370 O O . ASN A 1 303 ? 18.762 -5.273 -26.222 1.00 94.75 303 ASN A O 1
ATOM 2374 N N . LEU A 1 304 ? 19.835 -4.140 -24.622 1.00 95.69 304 LEU A N 1
ATOM 2375 C CA . LEU A 1 304 ? 19.338 -5.000 -23.544 1.00 95.69 304 LEU A CA 1
ATOM 2376 C C . LEU A 1 304 ? 17.824 -4.902 -23.364 1.00 95.69 304 LEU A C 1
ATOM 2378 O O . LEU A 1 304 ? 17.168 -5.923 -23.157 1.00 95.69 304 LEU A O 1
ATOM 2382 N N . ALA A 1 305 ? 17.259 -3.700 -23.463 1.00 95.94 305 ALA A N 1
ATOM 2383 C CA . ALA A 1 305 ? 15.819 -3.506 -23.405 1.00 95.94 305 ALA A CA 1
ATOM 2384 C C . ALA A 1 305 ? 15.102 -4.197 -24.577 1.00 95.94 305 ALA A C 1
ATOM 2386 O O . ALA A 1 305 ? 14.104 -4.883 -24.353 1.00 95.94 305 ALA A O 1
ATOM 2387 N N . LEU A 1 306 ? 15.644 -4.110 -25.798 1.00 96.56 306 LEU A N 1
ATOM 2388 C CA . LEU A 1 306 ? 15.154 -4.842 -26.972 1.00 96.56 306 LEU A CA 1
ATOM 2389 C C . LEU A 1 306 ? 15.218 -6.362 -26.754 1.00 96.56 306 LEU A C 1
ATOM 2391 O O . LEU A 1 306 ? 14.220 -7.052 -26.965 1.00 96.56 306 LEU A O 1
ATOM 2395 N N . ILE A 1 307 ? 16.355 -6.881 -26.266 1.00 96.56 307 ILE A N 1
ATOM 2396 C CA . ILE A 1 307 ? 16.539 -8.310 -25.955 1.00 96.56 307 ILE A CA 1
ATOM 2397 C C . ILE A 1 307 ? 15.500 -8.773 -24.940 1.00 96.56 307 ILE A C 1
ATOM 2399 O O . ILE A 1 307 ? 14.843 -9.784 -25.165 1.00 96.56 307 ILE A O 1
ATOM 2403 N N . LEU A 1 308 ? 15.325 -8.047 -23.834 1.00 96.50 308 LEU A N 1
ATOM 2404 C CA . LEU A 1 308 ? 14.372 -8.416 -22.788 1.00 96.50 308 LEU A CA 1
ATOM 2405 C C . LEU A 1 308 ? 12.930 -8.365 -23.305 1.00 96.50 308 LEU A C 1
ATOM 2407 O O . LEU A 1 308 ? 12.165 -9.304 -23.079 1.00 96.50 308 LEU A O 1
ATOM 2411 N N . THR A 1 309 ? 12.571 -7.313 -24.040 1.00 96.62 309 THR A N 1
ATOM 2412 C CA . THR A 1 309 ? 11.235 -7.146 -24.633 1.00 96.62 309 THR A CA 1
ATOM 2413 C C . THR A 1 309 ? 10.925 -8.283 -25.606 1.00 96.62 309 THR A C 1
ATOM 2415 O O . THR A 1 309 ? 9.910 -8.967 -25.465 1.00 96.62 309 THR A O 1
ATOM 2418 N N . GLY A 1 310 ? 11.836 -8.559 -26.542 1.00 96.25 310 GLY A N 1
ATOM 2419 C CA . GLY A 1 310 ? 11.698 -9.656 -27.495 1.00 96.25 310 GLY A CA 1
ATOM 2420 C C . GLY A 1 310 ? 11.706 -11.028 -26.823 1.00 96.25 310 GLY A C 1
ATOM 2421 O O . GLY A 1 310 ? 10.882 -11.877 -27.142 1.00 96.25 310 GLY A O 1
ATOM 2422 N N . TYR A 1 311 ? 12.579 -11.264 -25.844 1.00 95.62 311 TYR A N 1
ATOM 2423 C CA . TYR A 1 311 ? 12.689 -12.565 -25.181 1.00 95.62 311 TYR A CA 1
ATOM 2424 C C . TYR A 1 311 ? 11.438 -12.924 -24.368 1.00 95.62 311 TYR A C 1
ATOM 2426 O O . TYR A 1 311 ? 11.038 -14.095 -24.305 1.00 95.62 311 TYR A O 1
ATOM 2434 N N . TYR A 1 312 ? 10.783 -11.939 -23.751 1.00 95.38 312 TYR A N 1
ATOM 2435 C CA . TYR A 1 312 ? 9.520 -12.169 -23.048 1.00 95.38 312 TYR A CA 1
ATOM 2436 C C . TYR A 1 312 ? 8.312 -12.317 -23.988 1.00 95.38 312 TYR A C 1
ATOM 2438 O O . TYR A 1 312 ? 7.270 -12.795 -23.539 1.00 95.38 312 TYR A O 1
ATOM 2446 N N . ALA A 1 313 ? 8.461 -12.048 -25.288 1.00 94.38 313 ALA A N 1
ATOM 2447 C CA . ALA A 1 313 ? 7.532 -12.495 -26.321 1.00 94.38 313 ALA A CA 1
ATOM 2448 C C . ALA A 1 313 ? 7.965 -13.867 -26.869 1.00 94.38 313 ALA A C 1
ATOM 2450 O O . ALA A 1 313 ? 8.830 -13.973 -27.731 1.00 94.38 313 ALA A O 1
ATOM 2451 N N . ALA A 1 314 ? 7.340 -14.954 -26.406 1.00 90.44 314 ALA A N 1
ATOM 2452 C CA . ALA A 1 314 ? 7.763 -16.318 -26.760 1.00 90.44 314 ALA A CA 1
ATOM 2453 C C . ALA A 1 314 ? 7.902 -16.571 -28.280 1.00 90.44 314 ALA A C 1
ATOM 2455 O O . ALA A 1 314 ? 8.793 -17.308 -28.695 1.00 90.44 314 ALA A O 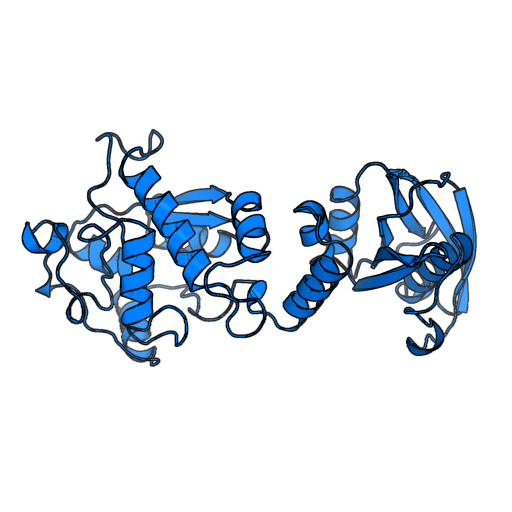1
ATOM 2456 N N . LYS A 1 315 ? 7.070 -15.926 -29.113 1.00 91.19 315 LYS A N 1
ATOM 2457 C CA . LYS A 1 315 ? 7.095 -16.050 -30.583 1.00 91.19 315 LYS A CA 1
ATOM 2458 C C . LYS A 1 315 ? 8.300 -15.389 -31.263 1.00 91.19 315 LYS A C 1
ATOM 2460 O O . LYS A 1 315 ? 8.580 -15.731 -32.414 1.00 91.19 315 LYS A O 1
ATOM 2465 N N . ALA A 1 316 ? 8.967 -14.460 -30.579 1.00 92.50 316 ALA A N 1
ATOM 2466 C CA . ALA A 1 316 ? 10.099 -13.687 -31.084 1.00 92.50 316 ALA A CA 1
ATOM 2467 C C . ALA A 1 316 ? 11.456 -14.371 -30.846 1.00 92.50 316 ALA A C 1
ATOM 2469 O O . ALA A 1 316 ? 12.438 -14.021 -31.492 1.00 92.50 316 ALA A O 1
ATOM 2470 N N . ARG A 1 317 ? 11.533 -15.357 -29.944 1.00 94.50 317 ARG A N 1
ATOM 2471 C CA . ARG A 1 317 ? 12.791 -16.036 -29.596 1.00 94.50 317 ARG A CA 1
ATOM 2472 C C . ARG A 1 317 ? 13.407 -16.747 -30.800 1.00 94.50 317 ARG A C 1
ATOM 2474 O O . ARG A 1 317 ? 12.743 -17.536 -31.470 1.00 94.50 317 ARG A O 1
ATOM 2481 N N . GLY A 1 318 ? 14.695 -16.507 -31.033 1.00 94.94 318 GLY A N 1
ATOM 2482 C CA . GLY A 1 318 ? 15.447 -17.052 -32.162 1.00 94.94 318 GLY A CA 1
ATOM 2483 C C . GLY A 1 318 ? 15.109 -16.424 -33.511 1.00 94.94 318 GLY A C 1
ATOM 2484 O O . GLY A 1 318 ? 15.354 -17.064 -34.531 1.00 94.94 318 GLY A O 1
ATOM 2485 N N . LYS A 1 319 ? 14.491 -15.237 -33.527 1.00 95.44 319 LYS A N 1
ATOM 2486 C CA . LYS A 1 319 ? 14.115 -14.519 -34.746 1.00 95.44 319 LYS A CA 1
ATOM 2487 C C . LYS A 1 319 ? 14.645 -13.094 -34.719 1.00 95.44 319 LYS A C 1
ATOM 2489 O O . LYS A 1 319 ? 14.814 -12.493 -33.658 1.00 95.44 319 LYS A O 1
ATOM 2494 N N . LYS A 1 320 ? 14.843 -12.542 -35.912 1.00 96.44 320 LYS A N 1
ATOM 2495 C CA . LYS A 1 320 ? 15.062 -11.113 -36.108 1.00 96.44 320 LYS A CA 1
ATOM 2496 C C . LYS A 1 320 ? 13.723 -10.388 -36.009 1.00 96.44 320 LYS A C 1
ATOM 2498 O O . LYS A 1 320 ? 12.798 -10.721 -36.744 1.00 96.44 320 LYS A O 1
ATOM 2503 N N . MET A 1 321 ? 13.624 -9.431 -35.093 1.00 97.00 321 MET A N 1
ATOM 2504 C CA . MET A 1 321 ? 12.397 -8.682 -34.817 1.00 97.00 321 MET A CA 1
ATOM 2505 C C . MET A 1 321 ? 12.617 -7.189 -35.028 1.00 97.00 321 MET A C 1
ATOM 2507 O O . MET A 1 321 ? 13.709 -6.688 -34.759 1.00 97.00 321 MET A O 1
ATOM 2511 N N . LYS A 1 322 ? 11.563 -6.481 -35.447 1.00 97.25 322 LYS A N 1
ATOM 2512 C CA . LYS A 1 322 ? 11.524 -5.016 -35.479 1.00 97.25 322 LYS A CA 1
ATOM 2513 C C . LYS A 1 322 ? 10.850 -4.463 -34.228 1.00 97.25 322 LYS A C 1
ATOM 2515 O O . LYS A 1 322 ? 9.836 -5.000 -33.777 1.00 97.25 322 LYS A O 1
ATOM 2520 N N . PHE A 1 323 ? 11.385 -3.366 -33.711 1.00 97.56 323 PHE A N 1
ATOM 2521 C CA . PHE A 1 323 ? 10.904 -2.695 -32.512 1.00 97.56 323 PHE A CA 1
ATOM 2522 C C . PHE A 1 323 ? 10.646 -1.221 -32.778 1.00 97.56 323 PHE A C 1
ATOM 2524 O O . PHE A 1 323 ? 11.476 -0.549 -33.392 1.00 97.56 323 PHE A O 1
ATOM 2531 N N . ASN A 1 324 ? 9.529 -0.726 -32.256 1.00 96.81 324 ASN A N 1
ATOM 2532 C CA . ASN A 1 324 ? 9.231 0.695 -32.191 1.00 96.81 324 ASN A CA 1
ATOM 2533 C C . ASN A 1 324 ? 9.800 1.250 -30.888 1.00 96.81 324 ASN A C 1
ATOM 2535 O O . ASN A 1 324 ? 9.426 0.795 -29.808 1.00 96.81 324 ASN A O 1
ATOM 2539 N N . LEU A 1 325 ? 10.699 2.225 -30.999 1.00 96.25 325 LEU A N 1
ATOM 2540 C CA . LEU A 1 325 ? 11.181 3.028 -29.884 1.00 96.25 325 LEU A CA 1
ATOM 2541 C C . LEU A 1 325 ? 10.418 4.350 -29.924 1.00 96.25 325 LEU A C 1
ATOM 2543 O O . LEU A 1 325 ? 10.526 5.088 -30.902 1.00 96.25 325 LEU A O 1
ATOM 2547 N N . LEU A 1 326 ? 9.638 4.630 -28.887 1.00 94.25 326 LEU A N 1
ATOM 2548 C CA . LEU A 1 326 ? 8.737 5.773 -28.808 1.00 94.25 326 LEU A CA 1
ATOM 2549 C C . LEU A 1 326 ? 9.114 6.633 -27.603 1.00 94.25 326 LEU A C 1
ATOM 2551 O O . LEU A 1 326 ? 8.989 6.178 -26.465 1.00 94.25 326 LEU A O 1
ATOM 2555 N N . ILE A 1 327 ? 9.557 7.868 -27.838 1.00 93.00 327 ILE A N 1
ATOM 2556 C CA . ILE A 1 327 ? 9.716 8.838 -26.750 1.00 93.00 327 ILE A CA 1
ATOM 2557 C C . ILE A 1 327 ? 8.344 9.343 -26.289 1.00 93.00 327 ILE A C 1
ATOM 2559 O O . ILE A 1 327 ? 7.431 9.511 -27.104 1.00 93.00 327 ILE A O 1
ATOM 2563 N N . LYS A 1 328 ? 8.196 9.545 -24.981 1.00 91.62 328 LYS A N 1
ATOM 2564 C CA . LYS A 1 328 ? 6.990 10.101 -24.357 1.00 91.62 328 LYS A CA 1
ATOM 2565 C C . LYS A 1 328 ? 7.175 11.545 -23.913 1.00 91.62 328 LYS A C 1
ATOM 2567 O O . LYS A 1 328 ? 8.330 11.968 -23.671 1.00 91.62 328 LYS A O 1
#